Protein AF-A0AAV6AJJ4-F1 (afdb_monomer_lite)

Foldseek 3Di:
DDDDDDDDDDDPDDDDDDDDDDDDDDDDDDDDDPDPPDDDDPPPPDDPDDPDPDPPPPDDPPPPPPDDPCPPDPDDDPCPVCVVVVNDDDPVNDDDDPQDKDKDFADDQPAFWFFWPDKDLPQLCPFPFWD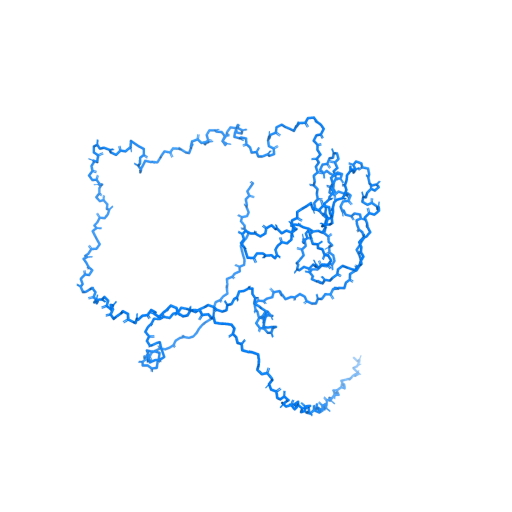DKAFLVNPPDDQFDDPPDTDQGPADDGTHQGHPGGGMMTIGSDPVSRVVSSVVMDTDTDHDDHQDDPVSCVVVVNDPDDDDDDDDDDPPVVVVPDPDDDDDDDDDDDDDPPDD

Sequence (244 aa):
MSGPGTDDGEIEGTMPEVSLDRGTEGGMAPADAATDDIAPEDDVAPAVDGIAPLEDDTAAPPEDEGAPRVVRQAAAHDSAIGHVTGAAVYIDDMREPEGTLHVAPGWCADLSSGRIRDLDLSRVRGAPGVVAVLTAADVPGVNDCSPSIGGDPVLADGEVEFWGQAIFCVVATSREAARSAARLALFEGEAVTPIVTVADARKANSHVLPEYRFGRGDVQTSLSNAQRRLEGRMTIGGQEHFYL

Secondary structure (DSSP, 8-state):
-------------PPPP---------PPPPP-------------PPP---------TTSPPP--TTS-TTTTS-PPPTTHHHHHHT-S--GGGSPPPTT--EEEEE--TT-SSEEEEEEE-HHHHTSTTEEEEEEGGG-SS-S---SSSS---SS--SEE-STT---EEEEESSHHHHHHHHTT-EEEEEE-----SHHHHHHHT--SS-------S-HHHHHHH-S-----------------

Structure (mmCIF, N/CA/C/O backbone):
data_AF-A0AAV6AJJ4-F1
#
_entry.id   AF-A0AAV6AJJ4-F1
#
loop_
_atom_site.group_PDB
_atom_site.id
_atom_site.type_symbol
_atom_site.label_atom_id
_atom_site.label_alt_id
_atom_site.label_comp_id
_ato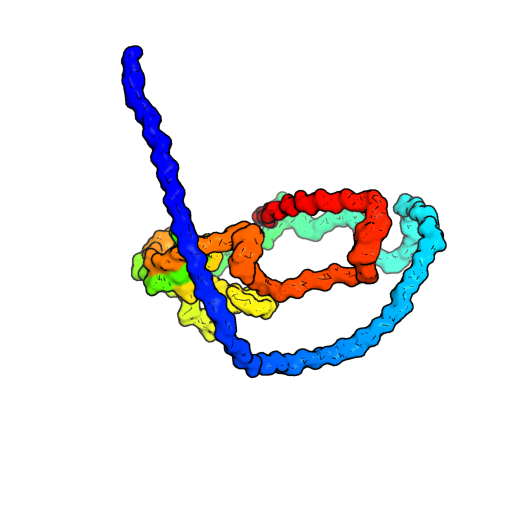m_site.label_asym_id
_atom_site.label_entity_id
_atom_site.label_seq_id
_atom_site.pdbx_PDB_ins_code
_atom_site.Cartn_x
_atom_site.Cartn_y
_atom_site.Cartn_z
_atom_site.occupancy
_atom_site.B_iso_or_equiv
_atom_site.auth_seq_id
_atom_site.auth_comp_id
_atom_site.auth_asym_id
_atom_site.auth_atom_id
_atom_site.pdbx_PDB_model_num
ATOM 1 N N . MET A 1 1 ? 26.476 -56.267 -4.728 1.00 37.38 1 MET A N 1
ATOM 2 C CA . MET A 1 1 ? 25.561 -57.150 -5.479 1.00 37.38 1 MET A CA 1
ATOM 3 C C . MET A 1 1 ? 24.206 -56.471 -5.467 1.00 37.38 1 MET A C 1
ATOM 5 O O . MET A 1 1 ? 23.740 -56.210 -4.374 1.00 37.38 1 MET A O 1
ATOM 9 N N . SER A 1 2 ? 23.530 -56.085 -6.536 1.00 38.09 2 SER A N 1
ATOM 10 C CA . SER A 1 2 ? 23.794 -55.907 -7.967 1.00 38.09 2 SER A CA 1
ATOM 11 C C . SER A 1 2 ? 22.652 -54.983 -8.439 1.00 38.09 2 SER A C 1
ATOM 13 O O . SER A 1 2 ? 21.560 -55.074 -7.880 1.00 38.09 2 SER A O 1
ATOM 15 N N . GLY A 1 3 ? 22.891 -54.099 -9.419 1.00 35.19 3 GLY A N 1
ATOM 16 C CA . GLY A 1 3 ? 21.815 -53.397 -10.155 1.00 35.19 3 GLY A CA 1
ATOM 17 C C . GLY A 1 3 ? 20.891 -54.381 -10.898 1.00 35.19 3 GLY A C 1
ATOM 18 O O . GLY A 1 3 ? 21.115 -55.591 -10.779 1.00 35.19 3 GLY A O 1
ATOM 19 N N . PRO A 1 4 ? 19.875 -53.931 -11.668 1.00 51.69 4 PRO A N 1
ATOM 20 C CA . PRO A 1 4 ? 19.988 -52.960 -12.780 1.00 51.69 4 PRO A CA 1
ATOM 21 C C . PRO A 1 4 ? 18.773 -51.984 -12.821 1.00 51.69 4 PRO A C 1
ATOM 23 O O . PRO A 1 4 ? 17.958 -52.010 -11.911 1.00 51.69 4 PRO A O 1
ATOM 26 N N . GLY A 1 5 ? 18.534 -51.076 -13.769 1.00 32.84 5 GLY A N 1
ATOM 27 C CA . GLY A 1 5 ? 19.124 -50.718 -15.057 1.00 32.84 5 GLY A CA 1
ATOM 28 C C . GLY A 1 5 ? 18.331 -49.524 -15.623 1.00 32.84 5 GLY A C 1
ATOM 29 O O . GLY A 1 5 ? 17.150 -49.364 -15.323 1.00 32.84 5 GLY A O 1
ATOM 30 N N . THR A 1 6 ? 19.024 -48.673 -16.367 1.00 39.25 6 THR A N 1
ATOM 31 C CA . THR A 1 6 ? 18.541 -47.515 -17.131 1.00 39.25 6 THR A CA 1
ATOM 32 C C . THR A 1 6 ? 17.662 -47.934 -18.311 1.00 39.25 6 THR A C 1
ATOM 34 O O . THR A 1 6 ? 18.003 -48.894 -18.999 1.00 39.25 6 THR A O 1
ATOM 37 N N . ASP A 1 7 ? 16.588 -47.183 -18.564 1.00 34.22 7 ASP A N 1
ATOM 38 C CA . ASP A 1 7 ? 15.862 -47.180 -19.839 1.00 34.22 7 ASP A CA 1
ATOM 39 C C . ASP A 1 7 ? 15.677 -45.721 -20.278 1.00 34.22 7 ASP A C 1
ATOM 41 O O . ASP A 1 7 ? 14.919 -44.959 -19.671 1.00 34.22 7 ASP A O 1
ATOM 45 N N . ASP A 1 8 ? 16.472 -45.334 -21.274 1.00 35.22 8 ASP A N 1
ATOM 46 C CA . ASP A 1 8 ? 16.441 -44.043 -21.949 1.00 35.22 8 ASP A CA 1
ATOM 47 C C . ASP A 1 8 ? 15.429 -44.142 -23.099 1.00 35.22 8 ASP A C 1
ATOM 49 O O . ASP A 1 8 ? 15.728 -44.659 -24.175 1.00 35.22 8 ASP A O 1
ATOM 53 N N . GLY A 1 9 ? 14.208 -43.666 -22.855 1.00 31.66 9 GLY A N 1
ATOM 54 C CA . GLY A 1 9 ? 13.170 -43.535 -23.874 1.00 31.66 9 GLY A CA 1
ATOM 55 C C . GLY A 1 9 ? 13.211 -42.158 -24.531 1.00 31.66 9 GLY A C 1
ATOM 56 O O . GLY A 1 9 ? 12.667 -41.195 -23.989 1.00 31.66 9 GLY A O 1
ATOM 57 N N . GLU A 1 10 ? 13.837 -42.073 -25.703 1.00 33.97 10 GLU A N 1
ATOM 58 C CA . GLU A 1 10 ? 13.709 -40.956 -26.642 1.00 33.97 10 GLU A CA 1
ATOM 59 C C . GLU A 1 10 ? 12.233 -40.759 -27.031 1.00 33.97 10 GLU A C 1
ATOM 61 O O . GLU A 1 10 ? 11.569 -41.683 -27.500 1.00 33.97 10 GLU A O 1
ATOM 66 N N . ILE A 1 11 ? 11.713 -39.542 -26.849 1.00 36.50 11 ILE A N 1
ATOM 67 C CA . ILE A 1 11 ? 10.389 -39.139 -27.337 1.00 36.50 11 ILE A CA 1
ATOM 68 C C . ILE A 1 11 ? 10.597 -38.090 -28.432 1.00 36.50 11 ILE A C 1
ATOM 70 O O . ILE A 1 11 ? 10.606 -36.885 -28.181 1.00 36.50 11 ILE A O 1
ATOM 74 N N . GLU A 1 12 ? 10.797 -38.556 -29.664 1.00 34.72 12 GLU A N 1
ATOM 75 C CA . GLU A 1 12 ? 10.667 -37.725 -30.860 1.00 34.72 12 GLU A CA 1
ATOM 76 C C . GLU A 1 12 ? 9.180 -37.414 -31.087 1.00 34.72 12 GLU A C 1
ATOM 78 O O . GLU A 1 12 ? 8.417 -38.217 -31.621 1.00 34.72 12 GLU A O 1
ATOM 83 N N . GLY A 1 13 ? 8.751 -36.235 -30.634 1.00 32.72 13 GLY A N 1
ATOM 84 C CA . GLY A 1 13 ? 7.429 -35.677 -30.902 1.00 32.72 13 GLY A CA 1
ATOM 85 C C . GLY A 1 13 ? 7.516 -34.535 -31.908 1.00 32.72 13 GLY A C 1
ATOM 86 O O . GLY A 1 13 ? 7.810 -33.399 -31.543 1.00 32.72 13 GLY A O 1
ATOM 87 N N . THR A 1 14 ? 7.251 -34.834 -33.177 1.00 32.69 14 THR A N 1
ATOM 88 C CA . THR A 1 14 ? 7.045 -33.858 -34.255 1.00 32.69 14 THR A CA 1
ATOM 89 C C . THR A 1 14 ? 5.860 -32.943 -33.918 1.00 32.69 14 THR A C 1
ATOM 91 O O . THR A 1 14 ? 4.729 -33.413 -33.807 1.00 32.69 14 THR A O 1
ATOM 94 N N . MET A 1 15 ? 6.096 -31.636 -33.760 1.00 33.34 15 MET A N 1
ATOM 95 C CA . MET A 1 15 ? 5.015 -30.646 -33.665 1.00 33.34 15 MET A CA 1
ATOM 96 C C . MET A 1 15 ? 4.438 -30.355 -35.061 1.00 33.34 15 MET A C 1
ATOM 98 O O . MET A 1 15 ? 5.220 -30.186 -36.000 1.00 33.34 15 MET A O 1
ATOM 102 N N . PRO A 1 16 ? 3.107 -30.260 -35.234 1.00 33.12 16 PRO A N 1
ATOM 103 C CA . PRO A 1 16 ? 2.526 -29.825 -36.495 1.00 33.12 16 PRO A CA 1
ATOM 104 C C . PRO A 1 16 ? 2.618 -28.298 -36.626 1.00 33.12 16 PRO A C 1
ATOM 106 O O . PRO A 1 16 ? 2.282 -27.561 -35.698 1.00 33.12 16 PRO A O 1
ATOM 109 N N . GLU A 1 17 ? 3.044 -27.824 -37.797 1.00 32.50 17 GLU A N 1
ATOM 110 C CA . GLU A 1 17 ? 2.919 -26.421 -38.190 1.00 32.50 17 GLU A CA 1
ATOM 111 C C . GLU A 1 17 ? 1.438 -26.030 -38.271 1.00 32.50 17 GLU A C 1
ATOM 113 O O . GLU A 1 17 ? 0.672 -26.593 -39.056 1.00 32.50 17 GLU A O 1
ATOM 118 N N . VAL A 1 18 ? 1.033 -25.037 -37.478 1.00 31.48 18 VAL A N 1
ATOM 119 C CA . VAL A 1 18 ? -0.267 -24.375 -37.622 1.00 31.48 18 VAL A CA 1
ATOM 120 C C . VAL A 1 18 ? -0.051 -23.083 -38.403 1.00 31.48 18 VAL A C 1
ATOM 122 O O . VAL A 1 18 ? 0.478 -22.097 -37.895 1.00 31.48 18 VAL A O 1
ATOM 125 N N . SER A 1 19 ? -0.459 -23.128 -39.669 1.00 30.06 19 SER A N 1
ATOM 126 C CA . SER A 1 19 ? -0.604 -21.978 -40.556 1.00 30.06 19 SER A CA 1
ATOM 127 C C . SER A 1 19 ? -1.711 -21.059 -40.026 1.00 30.06 19 SER A C 1
ATOM 129 O O . SER A 1 19 ? -2.852 -21.495 -39.873 1.00 30.06 19 SER A O 1
ATOM 131 N N . LEU A 1 20 ? -1.380 -19.798 -39.737 1.00 32.12 20 LEU A N 1
ATOM 132 C CA . LEU A 1 20 ? -2.365 -18.750 -39.472 1.00 32.12 20 LEU A CA 1
ATOM 133 C C . LEU A 1 20 ? -2.418 -17.796 -40.665 1.00 32.12 20 LEU A C 1
ATOM 135 O O . LEU A 1 20 ? -1.486 -17.041 -40.947 1.00 32.12 20 LEU A O 1
ATOM 139 N N . ASP A 1 21 ? -3.542 -17.910 -41.361 1.00 28.89 21 ASP A N 1
ATOM 140 C CA . ASP A 1 21 ? -4.024 -17.084 -42.455 1.00 28.89 21 ASP A CA 1
ATOM 141 C C . ASP A 1 21 ? -4.127 -15.606 -42.031 1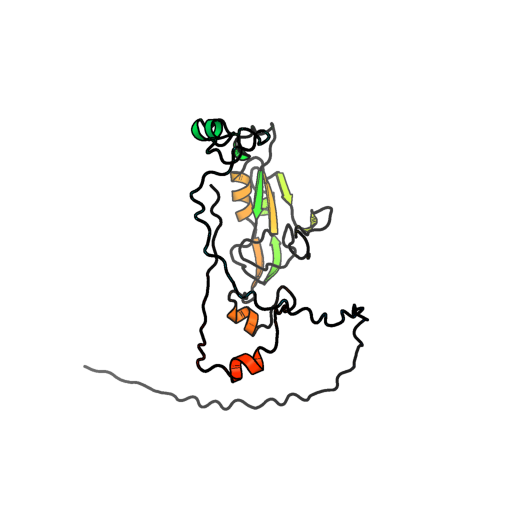.00 28.89 21 ASP A C 1
ATOM 143 O O . ASP A 1 21 ? -4.695 -15.275 -40.986 1.00 28.89 21 ASP A O 1
ATOM 147 N N . ARG A 1 22 ? -3.549 -14.703 -42.831 1.00 36.06 22 ARG A N 1
ATOM 148 C CA . ARG A 1 22 ? -3.587 -13.252 -42.598 1.00 36.06 22 ARG A CA 1
ATOM 149 C C . ARG A 1 22 ? -4.845 -12.673 -43.244 1.00 36.06 22 ARG A C 1
ATOM 151 O O . ARG A 1 22 ? -4.814 -12.212 -44.384 1.00 36.06 22 ARG A O 1
ATOM 158 N N . GLY A 1 23 ? -5.938 -12.674 -42.487 1.00 29.20 23 GLY A N 1
ATOM 159 C CA . GLY A 1 23 ? -7.183 -11.988 -42.829 1.00 29.20 23 GLY A CA 1
ATOM 160 C C . GLY A 1 23 ? -7.112 -10.476 -42.580 1.00 29.20 23 GLY A C 1
ATOM 161 O O . GLY A 1 23 ? -7.187 -10.026 -41.445 1.00 29.20 23 GLY A O 1
ATOM 162 N N . THR A 1 24 ? -6.942 -9.737 -43.675 1.00 30.98 24 THR A N 1
ATOM 163 C CA . THR A 1 24 ? -7.423 -8.379 -44.014 1.00 30.98 24 THR A CA 1
ATOM 164 C C . THR A 1 24 ? -7.706 -7.372 -42.880 1.00 30.98 24 THR A C 1
ATOM 166 O O . THR A 1 24 ? -8.730 -7.426 -42.204 1.00 30.98 24 THR A O 1
ATOM 169 N N . GLU A 1 25 ? -6.842 -6.357 -42.780 1.00 31.36 25 GLU A N 1
ATOM 170 C CA . GLU A 1 25 ? -7.029 -5.148 -41.971 1.00 31.36 25 GLU A CA 1
ATOM 171 C C . GLU A 1 25 ? -8.180 -4.277 -42.511 1.00 31.36 25 GLU A C 1
ATOM 173 O O . GLU A 1 25 ? -8.146 -3.793 -43.644 1.00 31.36 25 GLU A O 1
ATOM 178 N N . GLY A 1 26 ? -9.198 -4.049 -41.678 1.00 29.77 26 GLY A N 1
ATOM 179 C CA . GLY A 1 26 ? -10.141 -2.943 -41.825 1.00 29.77 26 GLY A CA 1
ATOM 180 C C . GLY A 1 26 ? -9.600 -1.731 -41.072 1.00 29.77 26 GLY A C 1
ATOM 181 O O . GLY A 1 26 ? -9.623 -1.709 -39.845 1.00 29.77 26 GLY A O 1
ATOM 182 N N . GLY A 1 27 ? -9.083 -0.747 -41.807 1.00 28.78 27 GLY A N 1
ATOM 183 C CA . GLY A 1 27 ? -8.531 0.482 -41.244 1.00 28.78 27 GLY A CA 1
ATOM 184 C C . GLY A 1 27 ? -9.593 1.333 -40.545 1.00 28.78 27 GLY A C 1
ATOM 185 O O . GLY A 1 27 ? -10.549 1.784 -41.174 1.00 28.78 27 GLY A O 1
ATOM 186 N N . MET A 1 28 ? -9.384 1.590 -39.254 1.00 26.98 28 MET A N 1
ATOM 187 C CA . MET A 1 28 ? -9.986 2.710 -38.533 1.00 26.98 28 MET A CA 1
ATOM 188 C C . MET A 1 28 ? -8.901 3.781 -38.395 1.00 26.98 28 MET A C 1
ATOM 190 O O . MET A 1 28 ? -7.837 3.519 -37.836 1.00 26.98 28 MET A O 1
ATOM 194 N N . ALA A 1 29 ? -9.146 4.955 -38.972 1.00 28.92 29 ALA A N 1
ATOM 195 C CA . ALA A 1 29 ? -8.199 6.064 -39.000 1.00 28.92 29 ALA A CA 1
ATOM 196 C C . ALA A 1 29 ? -7.847 6.547 -37.575 1.00 28.92 29 ALA A C 1
ATOM 198 O O . ALA A 1 29 ? -8.757 6.685 -36.752 1.00 28.92 29 ALA A O 1
ATOM 199 N N . PRO A 1 30 ? -6.567 6.834 -37.267 1.00 31.80 30 PRO A N 1
ATOM 200 C CA . PRO A 1 30 ? -6.209 7.491 -36.019 1.00 31.80 30 PRO A CA 1
ATOM 201 C C . PRO A 1 30 ? -6.648 8.959 -36.055 1.00 31.80 30 PRO A C 1
ATOM 203 O O . PRO A 1 30 ? -6.515 9.639 -37.072 1.00 31.80 30 PRO A O 1
ATOM 206 N N . ALA A 1 31 ? -7.197 9.418 -34.932 1.00 33.62 31 ALA A N 1
ATOM 207 C CA . ALA A 1 31 ? -7.568 10.805 -34.704 1.00 33.62 31 ALA A CA 1
ATOM 208 C C . ALA A 1 31 ? -6.339 11.725 -34.804 1.00 33.62 31 ALA A C 1
ATOM 210 O O . ALA A 1 31 ? -5.266 11.377 -34.309 1.00 33.62 31 ALA A O 1
ATOM 211 N N . ASP A 1 32 ? -6.533 12.886 -35.436 1.00 27.66 32 ASP A N 1
ATOM 212 C CA . ASP A 1 32 ? -5.550 13.956 -35.619 1.00 27.66 32 ASP A CA 1
ATOM 213 C C . ASP A 1 32 ? -4.843 14.311 -34.302 1.00 27.66 32 ASP A C 1
ATOM 215 O O . ASP A 1 32 ? -5.384 15.013 -33.443 1.00 27.66 32 ASP A O 1
ATOM 219 N N . ALA A 1 33 ? -3.600 13.856 -34.163 1.00 33.22 33 ALA A N 1
ATOM 220 C CA . ALA A 1 33 ? -2.635 14.495 -33.289 1.00 33.22 33 ALA A CA 1
ATOM 221 C C . ALA A 1 33 ? -2.110 15.718 -34.043 1.00 33.22 33 ALA A C 1
ATOM 223 O O . ALA A 1 33 ? -1.428 15.578 -35.058 1.00 33.22 33 ALA A O 1
ATOM 224 N N . ALA A 1 34 ? -2.461 16.911 -33.567 1.00 31.77 34 ALA A N 1
ATOM 225 C CA . ALA A 1 34 ? -1.870 18.150 -34.041 1.00 31.77 34 ALA A CA 1
ATOM 226 C C . ALA A 1 34 ? -0.342 18.057 -33.898 1.00 31.77 34 ALA A C 1
ATOM 228 O O . ALA A 1 34 ? 0.198 18.066 -32.792 1.00 31.77 34 ALA A O 1
ATOM 229 N N . THR A 1 35 ? 0.346 17.911 -35.026 1.00 29.59 35 THR A N 1
ATOM 230 C CA . THR A 1 35 ? 1.792 18.069 -35.130 1.00 29.59 35 THR A CA 1
ATOM 231 C C . THR A 1 35 ? 2.100 19.551 -34.995 1.00 29.59 35 THR A C 1
ATOM 233 O O . THR A 1 35 ? 1.853 20.315 -35.928 1.00 29.59 35 THR A O 1
ATOM 236 N N . ASP A 1 36 ? 2.616 19.956 -33.837 1.00 30.25 36 ASP A N 1
ATOM 237 C CA . ASP A 1 36 ? 3.372 21.200 -33.749 1.00 30.25 36 ASP A CA 1
ATOM 238 C C . ASP A 1 36 ? 4.653 20.997 -34.565 1.00 30.25 36 ASP A C 1
ATOM 240 O O . ASP A 1 36 ? 5.523 20.188 -34.230 1.00 30.25 36 ASP A O 1
ATOM 244 N N . ASP A 1 37 ? 4.695 21.674 -35.706 1.00 31.88 37 AS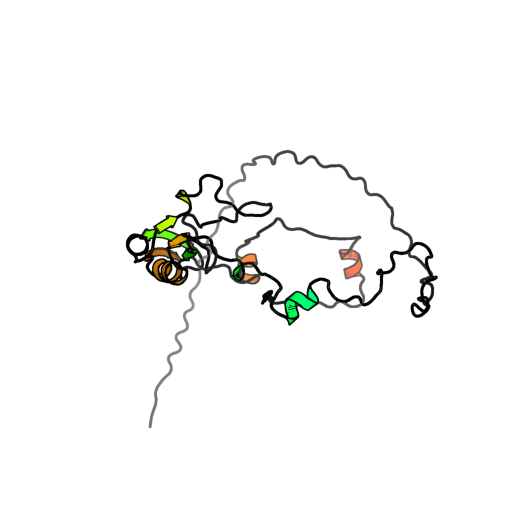P A N 1
ATOM 245 C CA . ASP A 1 37 ? 5.766 21.639 -36.692 1.00 31.88 37 ASP A CA 1
ATOM 246 C C . ASP A 1 37 ? 6.961 22.431 -36.131 1.00 31.88 37 ASP A C 1
ATOM 248 O O . ASP A 1 37 ? 7.137 23.623 -36.392 1.00 31.88 37 ASP A O 1
ATOM 252 N N . ILE A 1 38 ? 7.750 21.793 -35.263 1.00 37.31 38 ILE A N 1
ATOM 253 C CA . ILE A 1 38 ? 9.001 22.368 -34.761 1.00 37.31 38 ILE A CA 1
ATOM 254 C C . ILE A 1 38 ? 10.059 22.173 -35.848 1.00 37.31 38 ILE A C 1
ATOM 256 O O . ILE A 1 38 ? 10.595 21.079 -36.038 1.00 37.31 38 ILE A O 1
ATOM 260 N N . ALA A 1 39 ? 10.339 23.252 -36.579 1.00 34.38 39 ALA A N 1
ATOM 261 C CA . ALA A 1 39 ? 11.437 23.321 -37.534 1.00 34.38 39 ALA A CA 1
ATOM 262 C C . ALA A 1 39 ? 12.779 22.944 -36.865 1.00 34.38 39 ALA A C 1
ATOM 264 O O . ALA A 1 39 ? 12.978 23.235 -35.683 1.00 34.38 39 ALA A O 1
ATOM 265 N N . PRO A 1 40 ? 13.724 22.323 -37.595 1.00 35.50 40 PRO A N 1
ATOM 266 C CA . PRO A 1 40 ? 15.034 22.007 -37.048 1.00 35.50 40 PRO A CA 1
ATOM 267 C C . PRO A 1 40 ? 15.819 23.308 -36.857 1.00 35.50 40 PRO A C 1
ATOM 269 O O . PRO A 1 40 ? 16.283 23.913 -37.823 1.00 35.50 40 PRO A O 1
ATOM 272 N N . GLU A 1 41 ? 15.952 23.762 -35.614 1.00 39.91 41 GLU A N 1
ATOM 273 C CA . GLU A 1 41 ? 16.894 24.825 -35.282 1.00 39.91 41 GLU A CA 1
ATOM 274 C C . GLU A 1 41 ? 18.319 24.254 -35.345 1.00 39.91 41 GLU A C 1
ATOM 276 O O . GLU A 1 41 ? 18.721 23.418 -34.534 1.00 39.91 41 GLU A O 1
ATOM 281 N N . ASP A 1 42 ? 19.072 24.700 -36.351 1.00 40.19 42 ASP A N 1
ATOM 282 C CA . ASP A 1 42 ? 20.481 24.381 -36.628 1.00 40.19 42 ASP A CA 1
ATOM 283 C C . ASP A 1 42 ? 21.454 25.040 -35.620 1.00 40.19 42 ASP A C 1
ATOM 285 O O . ASP A 1 42 ? 22.558 25.457 -35.971 1.00 40.19 42 ASP A O 1
ATOM 289 N N . ASP A 1 43 ? 21.089 25.121 -34.339 1.00 38.31 43 ASP A N 1
ATOM 290 C CA . ASP A 1 43 ? 21.963 25.654 -33.287 1.00 38.31 43 ASP A CA 1
ATOM 291 C C . ASP A 1 43 ? 22.797 24.531 -32.652 1.00 38.31 43 ASP A C 1
ATOM 293 O O . ASP A 1 43 ? 22.665 24.136 -31.488 1.00 38.31 43 ASP A O 1
ATOM 297 N N . VAL A 1 44 ? 23.736 24.004 -33.443 1.00 46.78 44 VAL A N 1
ATOM 298 C CA . VAL A 1 44 ? 24.901 23.321 -32.877 1.00 46.78 44 VAL A CA 1
ATOM 299 C C . VAL A 1 44 ? 25.799 24.397 -32.276 1.00 46.78 44 VAL A C 1
ATOM 301 O O . VAL A 1 44 ? 26.624 24.993 -32.966 1.00 46.78 44 VAL A O 1
ATOM 304 N N . ALA A 1 45 ? 25.643 24.640 -30.972 1.00 39.91 45 ALA A N 1
ATOM 305 C CA . ALA A 1 45 ? 26.589 25.453 -30.216 1.00 39.91 45 ALA A CA 1
ATOM 306 C C . ALA A 1 45 ? 28.027 24.967 -30.510 1.00 39.91 45 ALA A C 1
ATOM 308 O O . ALA A 1 45 ? 28.282 23.756 -30.433 1.00 39.91 45 ALA A O 1
ATOM 309 N N . PRO A 1 46 ? 28.961 25.863 -30.879 1.00 37.56 46 PRO A N 1
ATOM 310 C CA . PRO A 1 46 ? 30.316 25.465 -31.226 1.00 37.56 46 PRO A CA 1
ATOM 311 C C . PRO A 1 46 ? 30.998 24.781 -30.038 1.00 37.56 46 PRO A C 1
ATOM 313 O O . PRO A 1 46 ? 30.735 25.100 -28.877 1.00 37.56 46 PRO A O 1
ATOM 316 N N . ALA A 1 47 ? 31.894 23.840 -30.341 1.00 47.28 47 ALA A N 1
ATOM 317 C CA . ALA A 1 47 ? 32.773 23.251 -29.344 1.00 47.28 47 ALA A CA 1
ATOM 318 C C . ALA A 1 47 ? 33.542 24.374 -28.632 1.00 47.28 47 ALA A C 1
ATOM 320 O O . ALA A 1 47 ? 34.248 25.158 -29.266 1.00 47.28 47 ALA A O 1
ATOM 321 N N . VAL A 1 48 ? 33.362 24.470 -27.316 1.00 45.09 48 VAL A N 1
ATOM 322 C CA . VAL A 1 48 ? 34.086 25.414 -26.467 1.00 45.09 48 VAL A CA 1
ATOM 323 C C . VAL A 1 48 ? 35.535 24.949 -26.324 1.00 45.09 48 VAL A C 1
ATOM 325 O O . VAL A 1 48 ? 35.881 24.189 -25.422 1.00 45.09 48 VAL A O 1
ATOM 328 N N . ASP A 1 49 ? 36.391 25.392 -27.243 1.00 38.88 49 ASP A N 1
ATOM 329 C CA . ASP A 1 49 ? 37.839 25.335 -27.060 1.00 38.88 49 ASP A CA 1
ATOM 330 C C . ASP A 1 49 ? 38.230 26.320 -25.951 1.00 38.88 49 ASP A C 1
ATOM 332 O O . ASP A 1 49 ? 38.086 27.534 -26.091 1.00 38.88 49 ASP A O 1
ATOM 336 N N . GLY A 1 50 ? 38.722 25.778 -24.835 1.00 44.88 50 GLY A N 1
ATOM 337 C CA . GLY A 1 50 ? 39.194 26.553 -23.688 1.00 44.88 50 GLY A CA 1
ATOM 338 C C . GLY A 1 50 ? 38.376 26.324 -22.423 1.00 44.88 50 GLY A C 1
ATOM 339 O O . GLY A 1 50 ? 37.717 27.235 -21.930 1.00 44.88 50 GLY A O 1
ATOM 340 N N . ILE A 1 51 ? 38.465 25.124 -21.843 1.00 48.44 51 ILE A N 1
ATOM 341 C CA . ILE A 1 51 ? 38.160 24.966 -20.418 1.00 48.44 51 ILE A CA 1
ATOM 342 C C . ILE A 1 51 ? 39.295 25.672 -19.674 1.00 48.44 51 ILE A C 1
ATOM 344 O O . ILE A 1 51 ? 40.425 25.179 -19.640 1.00 48.44 51 ILE A O 1
ATOM 348 N N . ALA A 1 52 ? 39.012 26.863 -19.146 1.00 50.44 52 ALA A N 1
ATOM 349 C CA . ALA A 1 52 ? 39.908 27.532 -18.214 1.00 50.44 52 ALA A CA 1
ATOM 350 C C . ALA A 1 52 ? 40.244 26.563 -17.062 1.00 50.44 52 ALA A C 1
ATOM 352 O O . ALA A 1 52 ? 39.378 25.768 -16.680 1.00 50.44 52 ALA A O 1
ATOM 353 N N . PRO A 1 53 ? 41.476 26.580 -16.519 1.00 49.88 53 PRO A N 1
ATOM 354 C CA . PRO A 1 53 ? 41.801 25.785 -15.340 1.00 49.88 53 PRO A CA 1
ATOM 355 C C . PRO A 1 53 ? 40.737 26.032 -14.272 1.00 49.88 53 PRO A C 1
ATOM 357 O O . PRO A 1 53 ? 40.387 27.188 -14.040 1.00 49.88 53 PRO A O 1
ATOM 360 N N . LEU A 1 54 ? 40.210 24.960 -13.671 1.00 53.59 54 LEU A N 1
ATOM 361 C CA . LEU A 1 54 ? 39.285 25.071 -12.545 1.00 53.59 54 LEU A CA 1
ATOM 362 C C . LEU A 1 54 ? 39.945 25.975 -11.504 1.00 53.59 54 LEU A C 1
ATOM 364 O O . LEU A 1 54 ? 41.024 25.647 -11.003 1.00 53.59 54 LEU A O 1
ATOM 368 N N . GLU A 1 55 ? 39.346 27.140 -11.269 1.00 57.59 55 GLU A N 1
ATOM 369 C CA . GLU A 1 55 ? 39.821 28.070 -10.256 1.00 57.59 55 GLU A CA 1
ATOM 370 C C . GLU A 1 55 ? 39.847 27.345 -8.906 1.00 57.59 55 GLU A C 1
ATOM 372 O O . GLU A 1 55 ? 39.013 26.481 -8.624 1.00 57.59 55 GLU A O 1
ATOM 377 N N . ASP A 1 56 ? 40.859 27.652 -8.100 1.00 51.84 56 ASP A N 1
ATOM 378 C CA . ASP A 1 56 ? 41.016 27.105 -6.759 1.00 51.84 56 ASP A CA 1
ATOM 379 C C . ASP A 1 56 ? 39.847 27.580 -5.873 1.00 51.84 56 ASP A C 1
ATOM 381 O O . ASP A 1 56 ? 39.878 28.671 -5.306 1.00 51.84 56 ASP A O 1
ATOM 385 N N . ASP A 1 57 ? 38.803 26.751 -5.772 1.00 54.62 57 ASP A N 1
ATOM 386 C CA . ASP A 1 57 ? 37.578 26.972 -4.980 1.00 54.62 57 ASP A CA 1
ATOM 387 C C . ASP A 1 57 ? 37.834 26.937 -3.454 1.00 54.62 57 ASP A C 1
ATOM 389 O O . ASP A 1 57 ? 36.915 26.866 -2.640 1.00 54.62 57 ASP A O 1
ATOM 393 N N . THR A 1 58 ? 39.103 26.966 -3.026 1.00 54.78 58 THR A N 1
ATOM 394 C CA . THR A 1 58 ? 39.481 27.137 -1.616 1.00 54.78 58 THR A CA 1
ATOM 395 C C . THR A 1 58 ? 39.547 28.603 -1.183 1.00 54.78 58 THR A C 1
ATOM 397 O O . THR A 1 58 ? 39.663 28.884 0.015 1.00 54.78 58 THR A O 1
ATOM 400 N N . ALA A 1 59 ? 39.437 29.553 -2.118 1.00 57.62 59 ALA A N 1
ATOM 401 C CA . ALA A 1 59 ? 39.335 30.969 -1.791 1.00 57.62 59 ALA A CA 1
ATOM 402 C C . ALA A 1 59 ? 37.976 31.272 -1.137 1.00 57.62 59 ALA A C 1
ATOM 404 O O . ALA A 1 59 ? 36.918 31.062 -1.728 1.00 57.62 59 ALA A O 1
ATOM 405 N N . ALA A 1 60 ? 38.003 31.793 0.094 1.00 59.66 60 ALA A N 1
ATOM 406 C CA . ALA A 1 60 ? 36.792 32.231 0.777 1.00 59.66 60 ALA A CA 1
ATOM 407 C C . ALA A 1 60 ? 36.051 33.277 -0.087 1.00 59.66 60 ALA A C 1
ATOM 409 O O . ALA A 1 60 ? 36.687 34.226 -0.557 1.00 59.66 60 ALA A O 1
ATOM 410 N N . PRO A 1 61 ? 34.730 33.124 -0.313 1.00 60.06 61 PRO A N 1
ATOM 411 C CA . PRO A 1 61 ? 33.958 34.083 -1.093 1.00 60.06 61 PRO A CA 1
ATOM 412 C C . PRO A 1 61 ? 34.044 35.476 -0.449 1.00 60.06 61 PRO A C 1
ATOM 414 O O . PRO A 1 61 ? 34.139 35.562 0.779 1.00 60.06 61 PRO A O 1
ATOM 417 N N . PRO A 1 62 ? 34.003 36.563 -1.242 1.00 61.03 62 PRO A N 1
ATOM 418 C CA . PRO A 1 62 ? 33.993 37.917 -0.700 1.00 61.03 62 PRO A CA 1
ATOM 419 C C . PRO A 1 62 ? 32.838 38.070 0.296 1.00 61.03 62 PRO A C 1
ATOM 421 O O . PRO A 1 62 ? 31.736 37.575 0.050 1.00 61.03 62 PRO A O 1
ATOM 424 N N . GLU A 1 63 ? 33.105 38.721 1.430 1.00 62.31 63 GLU A N 1
ATOM 425 C CA . GLU A 1 63 ? 32.098 38.987 2.457 1.00 62.31 63 GLU A CA 1
ATOM 426 C C . GLU A 1 63 ? 31.003 39.881 1.856 1.00 62.31 63 GLU A C 1
ATOM 428 O O . GLU A 1 63 ? 31.187 41.078 1.646 1.00 62.31 63 GLU A O 1
ATOM 433 N N . ASP A 1 64 ? 29.874 39.269 1.505 1.00 62.72 64 ASP A N 1
ATOM 434 C CA . ASP A 1 64 ? 28.696 39.961 1.000 1.00 62.72 64 ASP A CA 1
ATOM 435 C C . ASP A 1 64 ? 28.025 40.680 2.179 1.00 62.72 64 ASP A C 1
ATOM 437 O O . ASP A 1 64 ? 27.332 40.061 2.990 1.00 62.72 64 ASP A O 1
ATOM 441 N N . GLU A 1 65 ? 28.264 41.991 2.300 1.00 60.22 65 GLU A N 1
ATOM 442 C CA . GLU A 1 65 ? 27.754 42.859 3.377 1.00 60.22 65 GLU A CA 1
ATOM 443 C C . GLU A 1 65 ? 26.206 42.934 3.444 1.00 60.22 65 GLU A C 1
ATOM 445 O O . GLU A 1 65 ? 25.655 43.607 4.318 1.00 60.22 65 GLU A O 1
ATOM 450 N N . GLY A 1 66 ? 25.484 42.218 2.568 1.00 67.00 66 GLY A N 1
ATOM 451 C CA . GLY A 1 66 ? 24.030 42.030 2.604 1.00 67.00 66 GLY A CA 1
ATOM 452 C C . GLY A 1 66 ? 23.548 40.581 2.771 1.00 67.00 66 GLY A C 1
ATOM 453 O O . GLY A 1 66 ? 22.335 40.355 2.806 1.00 67.00 66 GLY A O 1
ATOM 454 N N . ALA A 1 67 ? 24.442 39.591 2.876 1.00 63.44 67 ALA A N 1
ATOM 455 C CA . ALA A 1 67 ? 24.039 38.189 2.952 1.00 63.44 67 ALA A CA 1
ATOM 456 C C . ALA A 1 67 ? 23.370 37.852 4.301 1.00 63.44 67 ALA A C 1
ATOM 458 O O . ALA A 1 67 ? 23.820 38.302 5.362 1.00 63.44 67 ALA A O 1
ATOM 459 N N . PRO A 1 68 ? 22.309 37.018 4.316 1.00 70.56 68 PRO A N 1
ATOM 460 C CA . PRO A 1 68 ? 21.699 36.585 5.564 1.00 70.56 68 PRO A CA 1
ATOM 461 C C . PRO A 1 68 ? 22.741 35.853 6.412 1.00 70.56 68 PRO A C 1
ATOM 463 O O . PRO A 1 68 ? 23.363 34.899 5.946 1.00 70.56 68 PRO A O 1
ATOM 466 N N . ARG A 1 69 ? 22.871 36.257 7.682 1.00 75.12 69 ARG A N 1
ATOM 467 C CA . ARG A 1 69 ? 23.896 35.818 8.658 1.00 75.12 69 ARG A CA 1
ATOM 468 C C . ARG A 1 69 ? 24.079 34.294 8.805 1.00 75.12 69 ARG A C 1
ATOM 470 O O . ARG A 1 69 ? 25.024 33.849 9.445 1.00 75.12 69 ARG A O 1
ATOM 477 N N . VAL A 1 70 ? 23.152 33.496 8.285 1.00 82.56 70 VAL A N 1
ATOM 478 C CA . VAL A 1 70 ? 23.060 32.041 8.470 1.00 82.56 70 VAL A CA 1
ATOM 479 C C . VAL A 1 70 ? 23.373 31.232 7.206 1.00 82.56 70 VAL A C 1
ATOM 481 O O . VAL A 1 70 ? 23.519 30.015 7.286 1.00 82.56 70 VAL A O 1
ATOM 484 N N . VAL A 1 71 ? 23.495 31.868 6.036 1.00 90.44 71 VAL A N 1
ATOM 485 C CA . VAL A 1 71 ? 23.787 31.164 4.777 1.00 90.44 71 VAL A CA 1
ATOM 486 C C . VAL A 1 71 ? 25.214 30.606 4.812 1.00 90.44 71 VAL A C 1
ATOM 488 O O . VAL A 1 71 ? 26.146 31.307 5.199 1.00 90.44 71 VAL A O 1
ATOM 491 N N . ARG A 1 72 ? 25.382 29.336 4.408 1.00 88.06 72 ARG A N 1
ATOM 492 C CA . ARG A 1 72 ? 26.662 28.585 4.413 1.00 88.06 72 ARG A CA 1
ATOM 493 C C . ARG A 1 72 ? 27.292 28.384 5.798 1.00 88.06 72 ARG A C 1
ATOM 495 O O . ARG A 1 72 ? 28.451 27.991 5.893 1.00 88.06 72 ARG A O 1
ATOM 502 N N . GLN A 1 73 ? 26.535 28.609 6.867 1.00 88.88 73 GLN A N 1
ATOM 503 C CA . GLN A 1 73 ? 26.965 28.283 8.222 1.00 88.88 73 GLN A CA 1
ATOM 504 C C . GLN A 1 73 ? 26.494 26.875 8.595 1.00 88.88 73 GLN A C 1
ATOM 506 O O . GLN A 1 73 ? 25.385 26.475 8.245 1.00 88.88 73 GLN A O 1
ATOM 511 N N . ALA A 1 74 ? 27.312 26.135 9.347 1.00 91.94 74 ALA A N 1
ATOM 512 C CA . ALA A 1 74 ? 26.946 24.832 9.910 1.00 91.94 74 ALA A CA 1
ATOM 513 C C . ALA A 1 74 ? 26.010 25.000 11.124 1.00 91.94 74 ALA A C 1
ATOM 515 O O . ALA A 1 74 ? 26.347 24.642 12.253 1.00 91.94 74 ALA A O 1
ATOM 516 N N . ALA A 1 75 ? 24.853 25.622 10.902 1.00 90.62 75 ALA A N 1
ATOM 517 C CA . ALA A 1 75 ? 23.837 25.798 11.927 1.00 90.62 75 ALA A CA 1
ATOM 518 C C . ALA A 1 75 ? 23.230 24.442 12.320 1.00 90.62 75 ALA A C 1
ATOM 520 O O . ALA A 1 75 ? 23.066 23.548 11.488 1.00 90.62 75 ALA A O 1
ATOM 521 N N . ALA A 1 76 ? 22.893 24.291 13.600 1.00 92.56 76 ALA A N 1
ATOM 522 C CA . ALA A 1 76 ? 22.153 23.125 14.062 1.00 92.56 76 ALA A CA 1
ATOM 523 C C . ALA A 1 76 ? 20.745 23.110 13.446 1.00 92.56 76 ALA A C 1
ATOM 525 O O . ALA A 1 76 ? 20.152 24.164 13.234 1.00 92.56 76 ALA A O 1
ATOM 526 N N . HIS A 1 77 ? 20.204 21.914 13.207 1.00 95.44 77 HIS A N 1
ATOM 527 C CA . HIS A 1 77 ? 18.819 21.751 12.766 1.00 95.44 77 HIS A CA 1
ATOM 528 C C . HIS A 1 77 ? 17.853 22.322 13.817 1.00 95.44 77 HIS A C 1
ATOM 530 O O . HIS A 1 77 ? 17.985 22.005 15.002 1.00 95.44 77 HIS A O 1
ATOM 536 N N . ASP A 1 78 ? 16.856 23.101 13.394 1.00 94.69 78 ASP A N 1
ATOM 537 C CA . ASP A 1 78 ? 15.946 23.831 14.293 1.00 94.69 78 ASP A CA 1
ATOM 538 C C . ASP A 1 78 ? 15.258 22.917 15.322 1.00 94.69 78 ASP A C 1
ATOM 540 O O . ASP A 1 78 ? 15.138 23.252 16.501 1.00 94.69 78 ASP A O 1
ATOM 544 N N . SER A 1 79 ? 14.864 21.711 14.905 1.00 96.56 79 SER A N 1
ATOM 545 C CA . SER A 1 79 ? 14.210 20.716 15.769 1.00 96.56 79 SER A CA 1
ATOM 546 C C . SER A 1 79 ? 15.173 19.761 16.492 1.00 96.56 79 SER A C 1
ATOM 548 O O . SER A 1 79 ? 14.711 18.856 17.185 1.00 96.56 79 SER A O 1
ATOM 550 N N . ALA A 1 80 ? 16.499 19.936 16.377 1.00 96.81 80 ALA A N 1
ATOM 551 C CA . ALA A 1 80 ? 17.493 18.998 16.922 1.00 96.81 80 ALA A CA 1
ATOM 552 C C . ALA A 1 80 ? 17.306 18.735 18.423 1.00 96.81 80 ALA A C 1
ATOM 554 O O . ALA A 1 80 ? 17.338 17.584 18.854 1.00 96.81 80 ALA A O 1
ATOM 555 N N . ILE A 1 81 ? 17.052 19.789 19.208 1.00 97.56 81 ILE A N 1
ATOM 556 C CA . ILE A 1 81 ? 16.792 19.668 20.649 1.00 97.56 81 ILE A CA 1
ATOM 557 C C . ILE A 1 81 ? 15.547 18.805 20.896 1.00 97.56 81 ILE A C 1
ATOM 559 O O . ILE A 1 81 ? 15.564 17.948 21.777 1.00 97.56 81 ILE A O 1
ATOM 563 N N . GLY A 1 82 ? 14.490 18.976 20.096 1.00 97.25 82 GLY A N 1
ATOM 564 C CA . GLY A 1 82 ? 13.272 18.171 20.191 1.00 97.25 82 GLY A CA 1
ATOM 565 C C . GLY A 1 82 ? 13.536 16.689 19.928 1.00 97.25 82 GLY A C 1
ATOM 566 O O . GLY A 1 82 ? 13.071 15.844 20.686 1.00 97.25 82 GLY A O 1
ATOM 567 N N . HIS A 1 83 ? 14.348 16.368 18.920 1.00 97.00 83 HIS A N 1
ATOM 568 C CA . HIS A 1 83 ? 14.692 14.981 18.605 1.00 97.00 83 HIS A CA 1
ATOM 569 C C . HIS A 1 83 ? 15.514 14.313 19.715 1.00 97.00 83 HIS A C 1
ATOM 571 O O . HIS A 1 83 ? 15.177 13.214 20.142 1.00 97.00 83 HIS A O 1
ATOM 577 N N . VAL A 1 84 ? 16.556 14.976 20.235 1.00 97.50 84 VAL A N 1
ATOM 578 C CA . VAL A 1 84 ? 17.441 14.364 21.252 1.00 97.50 84 VAL A CA 1
ATOM 579 C C . VAL A 1 84 ? 16.811 14.279 22.642 1.00 97.50 84 VAL A C 1
ATOM 581 O O . VAL A 1 84 ? 17.262 13.497 23.473 1.00 97.50 84 VAL A O 1
ATOM 584 N N . THR A 1 85 ? 15.781 15.084 22.910 1.00 97.75 85 THR A N 1
ATOM 585 C CA . THR A 1 85 ? 15.043 15.063 24.185 1.00 97.75 85 THR A CA 1
ATOM 586 C C . THR A 1 85 ? 13.769 14.221 24.133 1.00 97.75 85 THR A C 1
ATOM 588 O O . THR A 1 85 ? 13.165 13.995 25.178 1.00 97.75 85 THR A O 1
ATOM 591 N N . GLY A 1 86 ? 13.350 13.769 22.944 1.00 96.69 86 GLY A N 1
ATOM 592 C CA . GLY A 1 86 ? 12.057 13.109 22.738 1.00 96.69 86 GLY A CA 1
ATOM 593 C C . GLY A 1 86 ? 10.854 14.058 22.819 1.00 96.69 86 GLY A C 1
ATOM 594 O O . GLY A 1 86 ? 9.738 13.612 23.046 1.00 96.69 86 GLY A O 1
ATOM 595 N N . ALA A 1 87 ? 11.073 15.369 22.681 1.00 96.88 87 ALA A N 1
ATOM 596 C CA . ALA A 1 87 ? 10.020 16.385 22.712 1.00 96.88 87 ALA A CA 1
ATOM 597 C C . ALA A 1 87 ? 9.481 16.757 21.317 1.00 96.88 87 ALA A C 1
ATOM 599 O O . ALA A 1 87 ? 8.493 17.484 21.216 1.00 96.88 87 ALA A O 1
ATOM 600 N N . ALA A 1 88 ? 10.133 16.304 20.241 1.00 96.69 88 ALA A N 1
ATOM 601 C CA . ALA A 1 88 ? 9.599 16.418 18.886 1.00 96.69 88 ALA A CA 1
ATOM 602 C C . ALA A 1 88 ? 8.411 15.461 18.723 1.00 96.69 88 ALA A C 1
ATOM 604 O O . ALA A 1 88 ? 8.566 14.265 18.932 1.00 96.69 88 ALA A O 1
ATOM 605 N N . VAL A 1 89 ? 7.249 16.002 18.357 1.00 96.56 89 VAL A N 1
ATOM 606 C CA . VAL A 1 89 ? 5.998 15.247 18.214 1.00 96.56 89 VAL A CA 1
ATOM 607 C C . VAL A 1 89 ? 5.893 14.689 16.796 1.00 96.56 89 VAL A C 1
ATOM 609 O O . VAL A 1 89 ? 5.837 15.462 15.836 1.00 96.56 89 VAL A O 1
ATOM 612 N N . TYR A 1 90 ? 5.823 13.367 16.673 1.00 96.31 90 TYR A N 1
ATOM 613 C CA . TYR A 1 90 ? 5.441 12.657 15.454 1.00 96.31 90 TYR A CA 1
ATOM 614 C C . TYR A 1 90 ? 3.955 12.277 15.486 1.00 96.31 90 TYR A C 1
ATOM 616 O O . TYR A 1 90 ? 3.261 12.485 16.480 1.00 96.31 90 TYR A O 1
ATOM 624 N N . ILE A 1 91 ? 3.444 11.729 14.379 1.00 95.56 91 ILE A N 1
ATOM 625 C CA . ILE A 1 91 ? 2.010 11.436 14.223 1.00 95.56 91 ILE A CA 1
ATOM 626 C C . ILE A 1 91 ? 1.477 10.512 15.330 1.00 95.56 91 ILE A C 1
ATOM 628 O O . ILE A 1 91 ? 0.416 10.795 15.876 1.00 95.56 91 ILE A O 1
ATOM 632 N N . ASP A 1 92 ? 2.221 9.466 15.705 1.00 93.12 92 ASP A N 1
ATOM 633 C CA . ASP A 1 92 ? 1.802 8.505 16.745 1.00 93.12 92 ASP A CA 1
ATOM 634 C C . ASP A 1 92 ? 2.044 9.021 18.182 1.00 93.12 92 ASP A C 1
ATOM 636 O O . ASP A 1 92 ? 1.569 8.424 19.144 1.00 93.12 92 ASP A O 1
ATOM 640 N N . ASP A 1 93 ? 2.737 10.157 18.349 1.00 95.69 93 ASP A N 1
ATOM 641 C CA . ASP A 1 93 ? 2.908 10.819 19.654 1.00 95.69 93 ASP A CA 1
ATOM 642 C C . ASP A 1 93 ? 1.720 11.734 19.999 1.00 95.69 93 ASP A C 1
ATOM 644 O O . ASP A 1 93 ? 1.571 12.204 21.135 1.00 95.69 93 ASP A O 1
ATOM 648 N N . MET A 1 94 ? 0.879 12.046 19.008 1.00 95.31 94 MET A N 1
ATOM 649 C CA . MET A 1 94 ? -0.288 12.895 19.198 1.00 95.31 94 MET A CA 1
ATOM 650 C C . MET A 1 94 ? -1.303 12.199 20.107 1.00 95.31 94 MET A C 1
ATOM 652 O O . MET A 1 94 ? -1.630 11.029 19.934 1.00 95.31 94 MET A O 1
ATOM 656 N N . ARG A 1 95 ? -1.848 12.935 21.085 1.00 94.56 95 ARG A N 1
ATOM 657 C CA . ARG A 1 95 ? -2.874 12.383 21.980 1.00 94.56 95 ARG A CA 1
ATOM 658 C C . ARG A 1 95 ? -4.129 12.028 21.193 1.00 94.56 95 ARG A C 1
ATOM 660 O O . ARG A 1 95 ? -4.734 12.901 20.572 1.00 94.56 95 ARG A O 1
ATOM 667 N N . GLU A 1 96 ? -4.546 10.776 21.308 1.00 94.94 96 GLU A N 1
ATOM 668 C CA . GLU A 1 96 ? -5.774 10.279 20.702 1.00 94.94 96 GLU A CA 1
ATOM 669 C C . GLU A 1 96 ? -7.007 10.933 21.354 1.00 94.94 96 GLU A C 1
ATOM 671 O O . GLU A 1 96 ? -7.136 10.932 22.585 1.00 94.94 96 GLU A O 1
ATOM 676 N N . PRO A 1 97 ? -7.933 11.499 20.559 1.00 95.25 97 PRO A N 1
ATOM 677 C CA . PRO A 1 97 ? -9.237 11.920 21.055 1.00 95.25 97 PRO A CA 1
ATOM 678 C C . PRO A 1 97 ? -10.020 10.765 21.701 1.00 95.25 97 PRO A C 1
ATOM 680 O O . PRO A 1 97 ? -9.882 9.601 21.316 1.00 95.25 97 PRO A O 1
ATOM 683 N N . GLU A 1 98 ? -10.898 11.082 22.652 1.00 96.12 98 GLU A N 1
ATOM 684 C CA . GLU A 1 98 ? -11.818 10.090 23.215 1.00 96.12 98 GLU A CA 1
ATOM 685 C C . GLU A 1 98 ? -12.720 9.505 22.116 1.00 96.12 98 GLU A C 1
ATOM 687 O O . GLU A 1 98 ? -13.284 10.236 21.302 1.00 96.12 98 GLU A O 1
ATOM 692 N N . GLY A 1 99 ? -12.845 8.176 22.093 1.00 95.69 99 GLY A N 1
ATOM 693 C CA . GLY A 1 99 ? -13.608 7.466 21.065 1.00 95.69 99 GLY A CA 1
ATOM 694 C C . GLY A 1 99 ? -12.869 7.265 19.736 1.00 95.69 99 GLY A C 1
ATOM 695 O O . GLY A 1 99 ? -13.511 6.886 18.758 1.00 95.69 99 GLY A O 1
ATOM 696 N N . THR A 1 100 ? -11.550 7.495 19.682 1.00 97.12 100 THR A N 1
ATOM 697 C CA . THR A 1 100 ? -10.731 7.193 18.494 1.00 97.12 100 THR A CA 1
ATOM 698 C C . THR A 1 100 ? -10.888 5.730 18.076 1.00 97.12 100 THR A C 1
ATOM 700 O O . THR A 1 100 ? -10.848 4.817 18.900 1.00 97.12 100 THR A O 1
ATOM 703 N N . LEU A 1 101 ? -11.081 5.517 16.774 1.00 98.12 101 LEU A N 1
ATOM 704 C CA . LEU A 1 101 ? -11.125 4.199 16.151 1.00 98.12 101 LEU A CA 1
ATOM 705 C C . LEU A 1 101 ? -9.854 3.979 15.339 1.00 98.12 101 LEU A C 1
ATOM 707 O O . LEU A 1 101 ? -9.248 4.920 14.831 1.00 98.12 101 LEU A O 1
ATOM 711 N N . HIS A 1 102 ? -9.483 2.717 15.172 1.00 98.06 102 HIS A N 1
ATOM 712 C CA . HIS A 1 102 ? -8.292 2.319 14.440 1.00 98.06 102 HIS A CA 1
ATOM 713 C C . HIS A 1 102 ? -8.688 1.561 13.185 1.00 98.06 102 HIS A C 1
ATOM 715 O O . HIS A 1 102 ? -9.602 0.733 13.209 1.00 98.06 102 HIS A O 1
ATOM 721 N N . VAL A 1 103 ? -7.962 1.824 12.104 1.00 98.31 103 VAL A N 1
ATOM 722 C CA . VAL A 1 103 ? -8.194 1.192 10.810 1.00 98.31 103 VAL A CA 1
ATOM 723 C C . VAL A 1 103 ? -7.055 0.232 10.492 1.00 98.31 103 VAL A C 1
ATOM 725 O O . VAL A 1 103 ? -5.885 0.561 10.680 1.00 98.31 103 VAL A O 1
ATOM 728 N N . ALA A 1 104 ? -7.391 -0.962 10.011 1.00 98.50 104 ALA A N 1
ATOM 729 C CA . ALA A 1 104 ? -6.426 -1.898 9.445 1.00 98.50 104 ALA A CA 1
ATOM 730 C C . A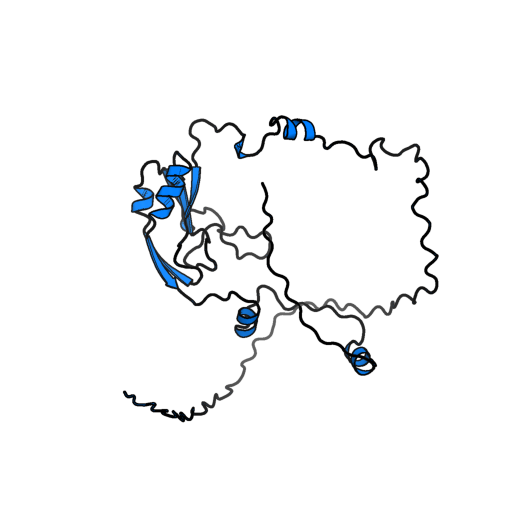LA A 1 104 ? -6.890 -2.353 8.053 1.00 98.50 104 ALA A C 1
ATOM 732 O O . ALA A 1 104 ? -8.052 -2.746 7.914 1.00 98.50 104 ALA A O 1
ATOM 733 N N . PRO A 1 105 ? -6.016 -2.328 7.033 1.00 98.25 105 PRO A N 1
ATOM 734 C CA . PRO A 1 105 ? -6.338 -2.898 5.733 1.00 98.25 105 PRO A CA 1
ATOM 735 C C . PRO A 1 105 ? -6.391 -4.428 5.819 1.00 98.25 105 PRO A C 1
ATOM 737 O O . PRO A 1 105 ? -5.666 -5.051 6.601 1.00 98.25 105 PRO A O 1
ATOM 740 N N . GLY A 1 106 ? -7.249 -5.024 5.000 1.00 98.00 106 GLY A N 1
ATOM 741 C CA . GLY A 1 106 ? -7.319 -6.455 4.752 1.00 98.00 106 GLY A CA 1
ATOM 742 C C . GLY A 1 106 ? -7.015 -6.756 3.289 1.00 98.00 106 GLY A C 1
ATOM 743 O O . GLY A 1 106 ? -7.461 -6.041 2.393 1.00 98.00 106 GLY A O 1
ATOM 744 N N . TRP A 1 107 ? -6.249 -7.817 3.060 1.00 97.50 107 TRP A N 1
ATOM 745 C CA . TRP A 1 107 ? -5.861 -8.299 1.737 1.00 97.50 107 TRP A CA 1
ATOM 746 C C . TRP A 1 107 ? -5.865 -9.831 1.713 1.00 97.50 107 TRP A C 1
ATOM 748 O O . TRP A 1 107 ? -5.882 -10.477 2.765 1.00 97.50 107 TRP A O 1
ATOM 758 N N . CYS A 1 108 ? -5.838 -10.417 0.518 1.00 95.56 108 CYS A N 1
ATOM 759 C CA . CYS A 1 108 ? -5.749 -11.861 0.345 1.00 95.56 108 CYS A CA 1
ATOM 760 C C . CYS A 1 108 ? -4.279 -12.299 0.426 1.00 95.56 108 CYS A C 1
ATOM 762 O O . CYS A 1 108 ? -3.453 -11.857 -0.367 1.00 95.56 108 CYS A O 1
ATOM 764 N N . ALA A 1 109 ? -3.932 -13.153 1.392 1.00 91.94 109 ALA A N 1
ATOM 765 C CA . ALA A 1 109 ? -2.546 -13.594 1.584 1.00 91.94 109 ALA A CA 1
ATOM 766 C C . ALA A 1 109 ? -2.068 -14.587 0.508 1.00 91.94 109 ALA A C 1
ATOM 768 O O . ALA A 1 109 ? -0.867 -14.657 0.243 1.00 91.94 109 ALA A O 1
ATOM 769 N N . ASP A 1 110 ? -3.008 -15.311 -0.108 1.00 91.19 110 ASP A N 1
ATOM 770 C CA . ASP A 1 110 ? -2.755 -16.387 -1.073 1.00 91.19 110 ASP A CA 1
ATOM 771 C C . ASP A 1 110 ? -2.884 -15.930 -2.539 1.00 91.19 110 ASP A C 1
ATOM 773 O O . ASP A 1 110 ? -2.685 -16.726 -3.457 1.00 91.19 110 ASP A O 1
ATOM 777 N N . LEU A 1 111 ? -3.204 -14.652 -2.776 1.00 94.12 111 LEU A N 1
ATOM 778 C CA . LEU A 1 111 ? -3.400 -14.084 -4.109 1.00 94.12 111 LEU A CA 1
ATOM 779 C C . LEU A 1 111 ? -2.453 -12.901 -4.323 1.00 94.12 111 LEU A C 1
ATOM 781 O O . LEU A 1 111 ? -2.564 -11.871 -3.665 1.00 94.12 111 LEU A O 1
ATOM 785 N N . SER A 1 112 ? -1.511 -13.059 -5.253 1.00 93.62 112 SER A N 1
ATOM 786 C CA . SER A 1 112 ? -0.592 -11.996 -5.679 1.00 93.62 112 SER A CA 1
ATOM 787 C C . SER A 1 112 ? -0.978 -11.371 -7.014 1.00 93.62 112 SER A C 1
ATOM 789 O O . SER A 1 112 ? -0.568 -10.253 -7.284 1.00 93.62 112 SER A O 1
ATOM 791 N N . SER A 1 113 ? -1.734 -12.083 -7.848 1.00 96.81 113 SER A N 1
ATOM 792 C CA . SER A 1 113 ? -2.329 -11.563 -9.074 1.00 96.81 113 SER A CA 1
ATOM 793 C C . SER A 1 113 ? -3.533 -12.420 -9.458 1.00 96.81 113 SER A C 1
ATOM 795 O O . SER A 1 113 ? -3.467 -13.651 -9.368 1.00 96.81 113 SER A O 1
ATOM 797 N N . GLY A 1 114 ? -4.632 -11.797 -9.874 1.00 96.62 114 GLY A N 1
ATOM 798 C CA . GLY A 1 114 ? -5.825 -12.495 -10.333 1.00 96.62 114 GLY A CA 1
ATOM 799 C C . GLY A 1 114 ? -7.120 -11.804 -9.934 1.00 96.62 114 GLY A C 1
ATOM 800 O O . GLY A 1 114 ? -7.151 -10.602 -9.690 1.00 96.62 114 GLY A O 1
ATOM 801 N N . ARG A 1 115 ? -8.210 -12.572 -9.875 1.00 97.25 115 ARG A N 1
ATOM 802 C CA . ARG A 1 115 ? -9.552 -12.038 -9.603 1.00 97.25 115 ARG A CA 1
ATOM 803 C C . ARG A 1 115 ? -10.166 -12.641 -8.354 1.00 97.25 115 ARG A C 1
ATOM 805 O O . ARG A 1 115 ? -10.069 -13.844 -8.133 1.00 97.25 115 ARG A O 1
ATOM 812 N N . ILE A 1 116 ? -10.846 -11.819 -7.570 1.00 96.44 116 ILE A N 1
ATOM 813 C CA . ILE A 1 116 ? -11.662 -12.235 -6.433 1.00 96.44 116 ILE A CA 1
ATOM 814 C C . ILE A 1 116 ? -13.061 -12.532 -6.967 1.00 96.44 116 ILE A C 1
ATOM 816 O O . ILE A 1 116 ? -13.726 -11.658 -7.518 1.00 96.44 116 ILE A O 1
ATOM 820 N N . ARG A 1 117 ? -13.495 -13.783 -6.822 1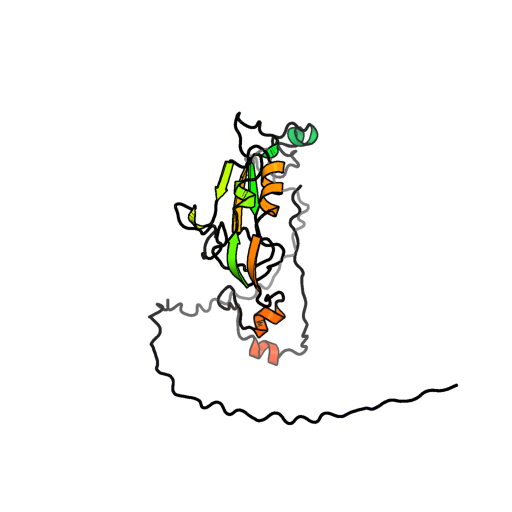.00 94.69 117 ARG A N 1
ATOM 821 C CA . ARG A 1 117 ? -14.852 -14.224 -7.159 1.00 94.69 117 ARG A CA 1
ATOM 822 C C . ARG A 1 117 ? -15.827 -13.949 -6.027 1.00 94.69 117 ARG A C 1
ATOM 824 O O . ARG A 1 117 ? -16.957 -13.559 -6.297 1.00 94.69 117 ARG A O 1
ATOM 831 N N . ASP A 1 118 ? -15.390 -14.190 -4.795 1.00 95.62 118 ASP A N 1
ATOM 832 C CA . ASP A 1 118 ? -16.206 -13.984 -3.606 1.00 95.62 118 ASP A CA 1
ATOM 833 C C . ASP A 1 118 ? -15.364 -13.498 -2.422 1.00 95.62 118 ASP A C 1
ATOM 835 O O . ASP A 1 118 ? -14.189 -13.853 -2.268 1.00 95.62 118 ASP A O 1
ATOM 839 N N . LEU A 1 119 ? -15.988 -12.665 -1.592 1.00 97.00 119 LEU A N 1
ATOM 840 C CA . LEU A 1 119 ? -15.390 -12.040 -0.420 1.00 97.00 119 LEU A CA 1
ATOM 841 C C . LEU A 1 119 ? -16.367 -12.129 0.757 1.00 97.00 119 LEU A C 1
ATOM 843 O O . LEU A 1 119 ? -17.270 -11.301 0.904 1.00 97.00 119 LEU A O 1
ATOM 847 N N . ASP A 1 120 ? -16.141 -13.097 1.645 1.00 97.81 120 ASP A N 1
ATOM 848 C CA . ASP A 1 120 ? -16.928 -13.241 2.867 1.00 97.81 120 ASP A CA 1
ATOM 849 C C . ASP A 1 120 ? -16.265 -12.502 4.040 1.00 97.81 120 ASP A C 1
ATOM 851 O O . ASP A 1 120 ? -15.230 -12.894 4.593 1.00 97.81 120 ASP A O 1
ATOM 855 N N . LEU A 1 121 ? -16.922 -11.413 4.444 1.00 98.38 121 LEU A N 1
ATOM 856 C CA . LEU A 1 121 ? -16.547 -10.564 5.575 1.00 98.38 121 LEU A CA 1
ATOM 857 C C . LEU A 1 121 ? -17.424 -10.796 6.812 1.00 98.38 121 LEU A C 1
ATOM 859 O O . LEU A 1 121 ? -17.318 -10.044 7.780 1.00 98.38 121 LEU A O 1
ATOM 863 N N . SER A 1 122 ? -18.293 -11.809 6.824 1.00 98.38 122 SER A N 1
ATOM 864 C CA . SER A 1 122 ? -19.224 -12.078 7.930 1.00 98.38 122 SER A CA 1
ATOM 865 C C . SER A 1 122 ? -18.499 -12.237 9.271 1.00 98.38 122 SER A C 1
ATOM 867 O O . SER A 1 122 ? -18.859 -11.601 10.264 1.00 98.38 122 SER A O 1
ATOM 869 N N . ARG A 1 123 ? -17.407 -13.010 9.287 1.00 98.31 123 ARG A N 1
ATOM 870 C CA . ARG A 1 123 ? -16.565 -13.222 10.475 1.00 98.31 123 ARG A CA 1
ATOM 871 C C . ARG A 1 123 ? -15.796 -11.973 10.887 1.00 98.31 123 ARG A C 1
ATOM 873 O O . ARG A 1 123 ? -15.602 -11.759 12.079 1.00 98.31 123 ARG A O 1
ATOM 880 N N . VAL A 1 124 ? -15.383 -11.157 9.918 1.00 98.62 124 VAL A N 1
ATOM 881 C CA . VAL A 1 124 ? -14.716 -9.872 10.166 1.00 98.62 124 VAL A CA 1
ATOM 882 C C . VAL A 1 124 ? -15.690 -8.919 10.854 1.00 98.62 124 VAL A C 1
ATOM 884 O O . VAL A 1 124 ? -15.381 -8.382 11.911 1.00 98.62 124 VAL A O 1
ATOM 887 N N . ARG A 1 125 ? -16.901 -8.767 10.302 1.00 98.50 125 ARG A N 1
ATOM 888 C CA . ARG A 1 125 ? -17.961 -7.900 10.844 1.00 98.50 125 ARG A CA 1
ATOM 889 C C . ARG A 1 125 ? -18.432 -8.341 12.231 1.00 98.50 125 ARG A C 1
ATOM 891 O O . ARG A 1 125 ? -18.797 -7.497 13.037 1.00 98.50 125 ARG A O 1
ATOM 898 N N . GLY A 1 126 ? -18.420 -9.646 12.509 1.00 98.25 126 GLY A N 1
ATOM 899 C CA . GLY A 1 126 ? -18.796 -10.208 13.808 1.00 98.25 126 GLY A CA 1
ATOM 900 C C . GLY A 1 126 ? -17.682 -10.227 14.862 1.00 98.25 126 GLY A C 1
ATOM 901 O O . GLY A 1 126 ? -17.925 -10.687 15.978 1.00 98.25 126 GLY A O 1
ATOM 902 N N . ALA A 1 127 ? -16.462 -9.790 14.536 1.00 98.56 127 ALA A N 1
ATOM 903 C CA . ALA A 1 127 ? -15.336 -9.873 15.459 1.00 98.56 127 ALA A CA 1
ATOM 904 C C . ALA A 1 127 ? -15.442 -8.840 16.606 1.00 98.56 127 ALA A C 1
ATOM 906 O O . ALA A 1 127 ? -15.887 -7.710 16.387 1.00 98.56 127 ALA A O 1
ATOM 907 N N . PRO A 1 128 ? -15.005 -9.183 17.835 1.00 98.25 128 PRO A N 1
ATOM 908 C CA . PRO A 1 128 ? -15.048 -8.261 18.968 1.00 98.25 128 PRO A CA 1
ATOM 909 C C . PRO A 1 128 ? -14.308 -6.947 18.693 1.00 98.25 128 PRO A C 1
ATOM 911 O O . PRO A 1 128 ? -13.168 -6.949 18.231 1.00 98.25 128 PRO A O 1
ATOM 914 N N . GLY A 1 129 ? -14.952 -5.826 19.020 1.00 97.94 129 GLY A N 1
ATOM 915 C CA . GLY A 1 129 ? -14.389 -4.483 18.855 1.00 97.94 129 GLY A CA 1
ATOM 916 C C . GLY A 1 129 ? -14.485 -3.915 17.438 1.00 97.94 129 GLY A C 1
ATOM 917 O O . GLY A 1 129 ? -14.139 -2.752 17.250 1.00 97.94 129 GLY A O 1
ATOM 918 N N . VAL A 1 130 ? -14.963 -4.676 16.447 1.00 98.75 130 VAL A N 1
ATOM 919 C CA . VAL A 1 130 ? -15.207 -4.149 15.097 1.00 98.75 130 VAL A CA 1
ATOM 920 C C . VAL A 1 130 ? -16.432 -3.238 15.104 1.00 98.75 130 VAL A C 1
ATOM 922 O O . VAL A 1 130 ? -17.491 -3.596 15.614 1.00 98.75 130 VAL A O 1
ATOM 925 N N . VAL A 1 131 ? -16.265 -2.049 14.529 1.00 98.62 131 VAL A N 1
ATOM 926 C CA . VAL A 1 131 ? -17.305 -1.021 14.394 1.00 98.62 131 VAL A CA 1
ATOM 927 C C . VAL A 1 131 ? -17.847 -0.995 12.968 1.00 98.62 131 VAL A C 1
ATOM 929 O O . VAL A 1 131 ? -19.057 -0.924 12.770 1.00 98.62 131 VAL A O 1
ATOM 932 N N . ALA A 1 132 ? -16.964 -1.081 11.971 1.00 98.50 132 ALA A N 1
ATOM 933 C CA . ALA A 1 132 ? -17.339 -1.121 10.564 1.00 98.50 132 ALA A CA 1
ATOM 934 C C . ALA A 1 132 ? -16.314 -1.909 9.740 1.00 98.50 132 ALA A C 1
ATOM 936 O O . ALA A 1 132 ? -15.151 -2.042 10.119 1.00 98.50 132 ALA A O 1
ATOM 937 N N . VAL A 1 133 ? -16.756 -2.409 8.588 1.00 98.62 133 VAL A N 1
ATOM 938 C CA . VAL A 1 133 ? -15.881 -2.976 7.556 1.00 98.62 133 VAL A CA 1
ATOM 939 C C . VAL A 1 133 ? -16.286 -2.341 6.236 1.00 98.62 133 VAL A C 1
ATOM 941 O O . VAL A 1 133 ? -17.457 -2.459 5.858 1.00 98.62 133 VAL A O 1
ATOM 944 N N . LEU A 1 134 ? -15.338 -1.659 5.598 1.00 98.50 134 LEU A N 1
ATOM 945 C CA . LEU A 1 134 ? -15.544 -0.886 4.377 1.00 98.50 134 LEU A CA 1
ATOM 946 C C . LEU A 1 134 ? -14.838 -1.562 3.204 1.00 98.50 134 LEU A C 1
ATOM 948 O O . LEU A 1 134 ? -13.755 -2.126 3.357 1.00 98.50 134 LEU A O 1
ATOM 952 N N . THR A 1 135 ? -15.461 -1.486 2.042 1.00 98.31 135 THR A N 1
ATOM 953 C CA . THR A 1 135 ? -15.029 -2.056 0.764 1.00 98.31 135 THR A CA 1
ATOM 954 C C . THR A 1 135 ? -14.977 -0.958 -0.297 1.00 98.31 135 THR A C 1
ATOM 956 O O . THR A 1 135 ? -15.367 0.180 -0.029 1.00 98.31 135 THR A O 1
ATOM 959 N N . ALA A 1 136 ? -14.540 -1.284 -1.515 1.00 97.50 136 ALA A N 1
ATOM 960 C CA . ALA A 1 136 ? -14.585 -0.352 -2.645 1.00 97.50 136 ALA A CA 1
ATOM 961 C C . ALA A 1 136 ? -15.982 0.276 -2.855 1.00 97.50 136 ALA A C 1
ATOM 963 O O . ALA A 1 136 ? -16.085 1.457 -3.177 1.00 97.50 136 ALA A O 1
ATOM 964 N N . ALA A 1 137 ? -17.059 -0.473 -2.580 1.00 96.81 137 ALA A N 1
ATOM 965 C CA . ALA A 1 137 ? -18.440 0.003 -2.701 1.00 96.81 137 ALA A CA 1
ATOM 966 C C . ALA A 1 137 ? -18.829 1.094 -1.683 1.00 96.81 137 ALA A C 1
ATOM 968 O O . ALA A 1 137 ? -19.823 1.790 -1.879 1.00 96.81 137 ALA A O 1
ATOM 969 N N . ASP A 1 138 ? -18.064 1.245 -0.599 1.00 97.81 138 ASP A N 1
ATOM 970 C CA . ASP A 1 138 ? -18.308 2.247 0.440 1.00 97.81 138 ASP A CA 1
ATOM 971 C C . ASP A 1 138 ? -17.596 3.583 0.149 1.00 97.81 138 ASP A C 1
ATOM 973 O O . ASP A 1 138 ? -17.752 4.546 0.903 1.00 97.81 138 ASP A O 1
ATOM 977 N N . VAL A 1 139 ? -16.814 3.666 -0.936 1.00 97.00 139 VAL A N 1
ATOM 978 C CA . VAL A 1 139 ? -16.146 4.901 -1.362 1.00 97.00 139 VAL A CA 1
ATOM 979 C C . VAL A 1 139 ? -17.189 5.835 -1.998 1.00 97.00 139 VAL A C 1
ATOM 981 O O . VAL A 1 139 ? -17.734 5.514 -3.051 1.00 97.00 139 VAL A O 1
ATOM 984 N N . PRO A 1 140 ? -17.481 7.015 -1.412 1.00 95.81 140 PRO A N 1
ATOM 985 C CA . PRO A 1 140 ? -18.530 7.904 -1.923 1.00 95.81 140 PRO A CA 1
ATOM 986 C C . PRO A 1 140 ? -18.140 8.641 -3.215 1.00 95.81 140 PRO A C 1
ATOM 988 O O . PRO A 1 140 ? -18.987 9.280 -3.838 1.00 95.81 140 PRO A O 1
ATOM 991 N N . GLY A 1 141 ? -16.855 8.615 -3.575 1.00 94.69 141 GLY A N 1
ATOM 992 C CA . GLY A 1 141 ? -16.293 9.271 -4.750 1.00 94.69 141 GLY A CA 1
ATOM 993 C C . GLY A 1 141 ? -15.662 8.277 -5.718 1.00 94.69 141 GLY A C 1
ATOM 994 O O . GLY A 1 141 ? -16.080 7.129 -5.825 1.00 94.69 141 GLY A O 1
ATOM 995 N N . VAL A 1 142 ? -14.635 8.733 -6.429 1.00 94.62 142 VAL A N 1
ATOM 996 C CA . VAL A 1 142 ? -13.845 7.865 -7.305 1.00 94.62 142 VAL A CA 1
ATOM 997 C C . VAL A 1 142 ? -12.893 7.037 -6.443 1.00 94.62 142 VAL A C 1
ATOM 999 O O . VAL A 1 142 ? -12.165 7.588 -5.619 1.00 94.62 142 VAL A O 1
ATOM 1002 N N . ASN A 1 143 ? -12.903 5.719 -6.628 1.00 96.69 143 ASN A N 1
ATOM 1003 C CA . ASN A 1 143 ? -11.968 4.800 -5.985 1.00 96.69 143 ASN A CA 1
ATOM 1004 C C . ASN A 1 143 ? -10.621 4.797 -6.730 1.00 96.69 143 ASN A C 1
ATOM 1006 O O . ASN A 1 143 ? -10.266 3.812 -7.365 1.00 96.69 143 ASN A O 1
ATOM 1010 N N . ASP A 1 144 ? -9.916 5.927 -6.697 1.00 95.69 144 ASP A N 1
ATOM 1011 C CA . ASP A 1 144 ? -8.605 6.122 -7.324 1.00 95.69 144 ASP A CA 1
ATOM 1012 C C . ASP A 1 144 ? -7.794 7.126 -6.486 1.00 95.69 144 ASP A C 1
ATOM 1014 O O . ASP A 1 144 ? -8.284 8.213 -6.165 1.00 95.69 144 ASP A O 1
ATOM 1018 N N . CYS A 1 145 ? -6.579 6.747 -6.089 1.00 94.88 145 CYS A N 1
ATOM 1019 C CA . CYS A 1 145 ? -5.636 7.574 -5.336 1.00 94.88 145 CYS A CA 1
ATOM 1020 C C . CYS A 1 145 ? -4.336 7.867 -6.090 1.00 94.88 145 CYS A C 1
ATOM 1022 O O . CYS A 1 145 ? -3.367 8.334 -5.483 1.00 94.88 145 CYS A O 1
ATOM 1024 N N . SER A 1 146 ? -4.293 7.601 -7.393 1.00 93.69 146 SER A N 1
ATOM 1025 C CA . SER A 1 146 ? -3.128 7.912 -8.210 1.00 93.69 146 SER A CA 1
ATOM 1026 C C . SER A 1 146 ? -2.856 9.428 -8.215 1.00 93.69 146 SER A C 1
ATOM 1028 O O . SER A 1 146 ? -3.777 10.250 -8.248 1.00 93.69 146 SER A O 1
ATOM 1030 N N . PRO A 1 147 ? -1.582 9.854 -8.208 1.00 90.38 147 PRO A N 1
ATOM 1031 C CA . PRO A 1 147 ? -1.245 11.275 -8.222 1.00 90.38 147 PRO A CA 1
ATOM 1032 C C . PRO A 1 147 ? -1.440 11.928 -9.601 1.00 90.38 147 PRO A C 1
ATOM 1034 O O . PRO A 1 147 ? -1.344 13.150 -9.707 1.00 90.38 147 PRO A O 1
ATOM 1037 N N . SER A 1 148 ? -1.642 11.143 -10.672 1.00 86.12 148 SER A N 1
ATOM 1038 C CA . SER A 1 148 ? -1.747 11.681 -12.035 1.00 86.12 148 SER A CA 1
ATOM 1039 C C . SER A 1 148 ? -2.518 10.800 -13.027 1.00 86.12 148 SER A C 1
ATOM 1041 O O . SER A 1 148 ? -3.591 11.203 -13.464 1.00 86.12 148 SER A O 1
ATOM 1043 N N . ILE A 1 149 ? -1.960 9.658 -13.448 1.00 82.81 149 ILE A N 1
ATOM 1044 C CA . ILE A 1 149 ? -2.376 8.949 -14.682 1.00 82.81 149 ILE A CA 1
ATOM 1045 C C . ILE A 1 149 ? -3.602 8.035 -14.465 1.00 82.81 149 ILE A C 1
ATOM 1047 O O . ILE A 1 149 ? -4.125 7.467 -15.422 1.00 82.81 149 ILE A O 1
ATOM 1051 N N . GLY A 1 150 ? -4.131 7.960 -13.243 1.00 89.00 150 GLY A N 1
ATOM 1052 C CA . GLY A 1 150 ? -5.195 7.023 -12.897 1.00 89.00 150 GLY A CA 1
ATOM 1053 C C . GLY A 1 150 ? -4.656 5.627 -12.593 1.00 89.00 150 GLY A C 1
ATOM 1054 O O . GLY A 1 150 ? -3.482 5.333 -12.828 1.00 89.00 150 GLY A O 1
ATOM 1055 N N . GLY A 1 151 ? -5.548 4.756 -12.126 1.00 88.56 151 GLY A N 1
ATOM 1056 C CA . GLY A 1 151 ? -5.325 3.306 -12.101 1.00 88.56 151 GLY A CA 1
ATOM 1057 C C . GLY A 1 151 ? -4.857 2.727 -10.769 1.00 88.56 151 GLY A C 1
ATOM 1058 O O . GLY A 1 151 ? -4.691 1.518 -10.690 1.00 88.56 151 GLY A O 1
ATOM 1059 N N . ASP A 1 152 ? -4.719 3.546 -9.724 1.00 92.81 152 ASP A N 1
ATOM 1060 C CA . ASP A 1 152 ? -4.370 3.067 -8.383 1.00 92.81 152 ASP A CA 1
ATOM 1061 C C . ASP A 1 152 ? -5.611 3.110 -7.479 1.00 92.81 152 ASP A C 1
ATOM 1063 O O . ASP A 1 152 ? -5.908 4.162 -6.904 1.00 92.81 152 ASP A O 1
ATOM 1067 N N . PRO A 1 153 ? -6.376 2.014 -7.330 1.00 95.81 153 PRO A N 1
ATOM 1068 C CA . PRO A 1 153 ? -7.541 2.013 -6.456 1.00 95.81 153 PRO A CA 1
ATOM 1069 C C . PRO A 1 153 ? -7.142 2.120 -4.979 1.00 95.81 153 PRO A C 1
ATOM 1071 O O . PRO A 1 153 ? -6.162 1.517 -4.539 1.00 95.81 153 PRO A O 1
ATOM 1074 N N . VAL A 1 154 ? -7.955 2.820 -4.177 1.00 96.56 154 VAL A N 1
ATOM 1075 C CA . VAL A 1 154 ? -7.772 2.877 -2.712 1.00 96.56 154 VAL A CA 1
ATOM 1076 C C . VAL A 1 154 ? -8.017 1.498 -2.097 1.00 96.56 154 VAL A C 1
ATOM 1078 O O . VAL A 1 154 ? -7.276 1.055 -1.220 1.00 96.56 154 VAL A O 1
ATOM 1081 N N . LEU A 1 155 ? -9.077 0.829 -2.556 1.00 97.94 155 LEU A N 1
ATOM 1082 C CA . LEU A 1 155 ? -9.419 -0.550 -2.219 1.00 97.94 155 LEU A CA 1
ATOM 1083 C C . LEU A 1 155 ? -9.686 -1.313 -3.518 1.00 97.94 155 LEU A C 1
ATOM 1085 O O . LEU A 1 155 ? -10.509 -0.882 -4.320 1.00 97.94 155 LEU A O 1
ATOM 1089 N N . ALA A 1 156 ? -9.011 -2.438 -3.726 1.00 97.06 156 ALA A N 1
ATOM 1090 C CA . ALA A 1 156 ? -9.197 -3.302 -4.882 1.00 97.06 156 ALA A CA 1
ATOM 1091 C C . ALA A 1 156 ? -10.659 -3.754 -5.026 1.00 97.06 156 ALA A C 1
ATOM 1093 O O . ALA A 1 156 ? -11.272 -4.229 -4.065 1.00 97.06 156 ALA A O 1
ATOM 1094 N N . ASP A 1 157 ? -11.194 -3.639 -6.242 1.00 95.00 157 ASP A N 1
ATOM 1095 C CA . ASP A 1 157 ? -12.557 -4.043 -6.595 1.00 95.00 157 ASP A CA 1
ATOM 1096 C C . ASP A 1 157 ? -12.520 -5.249 -7.541 1.00 95.00 157 ASP A C 1
ATOM 1098 O O . ASP A 1 157 ? -12.501 -5.125 -8.763 1.00 95.00 157 ASP A O 1
ATOM 1102 N N . GLY A 1 158 ? -12.421 -6.446 -6.961 1.00 92.31 158 GLY A N 1
ATOM 1103 C CA . GLY A 1 158 ? -12.479 -7.709 -7.701 1.00 92.31 158 GLY A CA 1
ATOM 1104 C C . GLY A 1 158 ? -11.195 -8.126 -8.429 1.00 92.31 158 GLY A C 1
ATOM 1105 O O . GLY A 1 158 ? -11.050 -9.308 -8.727 1.00 92.31 158 GLY A O 1
ATOM 1106 N N . GLU A 1 159 ? -10.241 -7.228 -8.670 1.00 95.81 159 GLU A N 1
ATOM 1107 C CA . GLU A 1 159 ? -8.936 -7.543 -9.270 1.00 95.81 159 GLU A CA 1
ATOM 1108 C C . GLU A 1 159 ? -7.795 -7.262 -8.289 1.00 95.81 159 GLU A C 1
ATOM 1110 O O . GLU A 1 159 ? -7.789 -6.247 -7.597 1.00 95.81 159 GLU A O 1
ATOM 1115 N N . VAL A 1 160 ? -6.850 -8.199 -8.201 1.00 96.94 160 VAL A N 1
ATOM 1116 C CA . VAL A 1 160 ? -5.630 -8.085 -7.400 1.00 96.94 160 VAL A CA 1
ATOM 1117 C C . VAL A 1 160 ? -4.444 -8.133 -8.351 1.00 96.94 160 VAL A C 1
ATOM 1119 O O . VAL A 1 160 ? -4.321 -9.058 -9.152 1.00 96.94 160 VAL A O 1
ATOM 1122 N N . GLU A 1 161 ? -3.558 -7.156 -8.244 1.00 95.19 161 GLU A N 1
ATOM 1123 C CA . GLU A 1 161 ? -2.426 -6.938 -9.145 1.00 95.19 161 GLU A CA 1
ATOM 1124 C C . GLU A 1 161 ? -1.080 -7.210 -8.467 1.00 95.19 161 GLU A C 1
ATOM 1126 O O . GLU A 1 161 ? -0.095 -7.520 -9.139 1.00 95.19 161 GLU A O 1
ATOM 1131 N N . PHE A 1 162 ? -1.034 -7.133 -7.134 1.00 95.94 162 PHE A N 1
ATOM 1132 C CA . PHE A 1 162 ? 0.156 -7.437 -6.346 1.00 95.94 162 PHE A CA 1
ATOM 1133 C C . PHE A 1 162 ? -0.181 -7.970 -4.949 1.00 95.94 162 PHE A C 1
ATOM 1135 O O . PHE A 1 162 ? -1.261 -7.761 -4.392 1.00 95.94 162 PHE A O 1
ATOM 1142 N N . TRP A 1 163 ? 0.793 -8.652 -4.344 1.00 96.00 163 TRP A N 1
ATOM 1143 C CA . TRP A 1 163 ? 0.666 -9.153 -2.979 1.00 96.00 163 TRP A CA 1
ATOM 1144 C C . TRP A 1 163 ? 0.552 -7.998 -1.978 1.00 96.00 163 TRP A C 1
ATOM 1146 O O . TRP A 1 163 ? 1.395 -7.103 -1.960 1.00 96.00 163 TRP A O 1
ATOM 1156 N N . GLY A 1 164 ? -0.456 -8.049 -1.107 1.00 95.81 164 GLY A N 1
ATOM 1157 C CA . GLY A 1 164 ? -0.677 -7.015 -0.092 1.00 95.81 164 GLY A CA 1
ATOM 1158 C C . GLY A 1 164 ? -1.577 -5.860 -0.533 1.00 95.81 164 GLY A C 1
ATOM 1159 O O . GLY A 1 164 ? -1.800 -4.952 0.266 1.00 95.81 164 GLY A O 1
ATOM 1160 N N . GLN A 1 165 ? -2.116 -5.881 -1.757 1.00 97.31 165 GLN A N 1
ATOM 1161 C CA . GLN A 1 165 ? -3.075 -4.870 -2.211 1.00 97.31 165 GLN A CA 1
ATOM 1162 C C . GLN A 1 165 ? -4.327 -4.879 -1.322 1.00 97.31 165 GLN A C 1
ATOM 1164 O O . GLN A 1 165 ? -4.944 -5.924 -1.102 1.00 97.31 165 GLN A O 1
ATOM 1169 N N . ALA A 1 166 ? -4.686 -3.718 -0.772 1.00 97.81 166 ALA A N 1
ATOM 1170 C CA . ALA A 1 166 ? -5.819 -3.595 0.139 1.00 97.81 166 ALA A CA 1
ATOM 1171 C C . ALA A 1 166 ? -7.138 -3.837 -0.607 1.00 97.81 166 ALA A C 1
ATOM 1173 O O . ALA A 1 166 ? -7.380 -3.217 -1.633 1.00 97.81 166 ALA A O 1
ATOM 1174 N N . ILE A 1 167 ? -7.996 -4.713 -0.081 1.00 98.19 167 ILE A N 1
ATOM 1175 C CA . ILE A 1 167 ? -9.301 -5.083 -0.669 1.00 98.19 167 ILE A CA 1
ATOM 1176 C C . ILE A 1 167 ? -10.452 -4.497 0.160 1.00 98.19 167 ILE A C 1
ATOM 1178 O O . ILE A 1 167 ? -11.490 -4.089 -0.352 1.00 98.19 167 ILE A O 1
ATOM 1182 N N . PHE A 1 168 ? -10.267 -4.444 1.475 1.00 98.56 168 PHE A N 1
ATOM 1183 C CA . PHE A 1 168 ? -11.211 -3.852 2.416 1.00 98.56 168 PHE A CA 1
ATOM 1184 C C . PHE A 1 168 ? -10.443 -3.236 3.586 1.00 98.56 168 PHE A C 1
ATOM 1186 O O . PHE A 1 168 ? -9.249 -3.492 3.767 1.00 98.56 168 PHE A O 1
ATOM 1193 N N . CYS A 1 169 ? -11.116 -2.458 4.427 1.00 98.31 169 CYS A N 1
ATOM 1194 C CA . CYS A 1 169 ? -10.547 -1.990 5.685 1.00 98.31 169 CYS A CA 1
ATOM 1195 C C . CYS A 1 169 ? -11.486 -2.249 6.865 1.00 98.31 169 CYS A C 1
ATOM 1197 O O . CYS A 1 169 ? -12.712 -2.180 6.762 1.00 98.31 169 CYS A O 1
ATOM 1199 N N . VAL A 1 170 ? -10.890 -2.594 8.004 1.00 98.88 170 VAL A N 1
ATOM 1200 C CA . VAL A 1 170 ? -11.590 -2.846 9.263 1.00 98.88 170 VAL A CA 1
ATOM 1201 C C . VAL A 1 170 ? -11.411 -1.645 10.164 1.00 98.88 170 VAL A C 1
ATOM 1203 O O . VAL A 1 170 ? -10.280 -1.294 10.490 1.00 98.88 170 VAL A O 1
ATOM 1206 N N . VAL A 1 171 ? -12.520 -1.066 10.608 1.00 98.81 171 VAL A N 1
ATOM 1207 C CA . VAL A 1 171 ? -12.561 -0.004 11.611 1.00 98.81 171 VAL A CA 1
ATOM 1208 C C . VAL A 1 171 ? -12.946 -0.634 12.949 1.00 98.81 171 VAL A C 1
ATOM 1210 O O . VAL A 1 171 ? -14.010 -1.248 13.057 1.00 98.81 171 VAL A O 1
ATOM 1213 N N . ALA A 1 172 ? -12.099 -0.503 13.970 1.00 98.75 172 ALA A N 1
ATOM 1214 C CA . ALA A 1 172 ? -12.309 -1.125 15.278 1.00 98.75 172 ALA A CA 1
ATOM 1215 C C . ALA A 1 172 ? -11.912 -0.213 16.448 1.00 98.75 172 ALA A C 1
ATOM 1217 O O . ALA A 1 172 ? -11.202 0.774 16.279 1.00 98.75 172 ALA A O 1
ATOM 1218 N N . THR A 1 173 ? -12.328 -0.578 17.660 1.00 98.25 173 THR A N 1
ATOM 1219 C CA . THR A 1 173 ? -12.043 0.159 18.904 1.00 98.25 173 THR A CA 1
ATOM 1220 C C . THR A 1 173 ? -10.592 0.052 19.378 1.00 98.25 173 THR A C 1
ATOM 1222 O O . THR A 1 173 ? -10.222 0.689 20.355 1.00 98.25 173 THR A O 1
ATOM 1225 N N . SER A 1 174 ? -9.772 -0.792 18.748 1.00 97.75 174 SER A N 1
ATOM 1226 C CA . SER A 1 174 ? -8.332 -0.865 19.003 1.00 97.75 174 SER A CA 1
ATOM 1227 C C . SER A 1 174 ? -7.580 -1.320 17.753 1.00 97.75 174 SER A C 1
ATOM 1229 O O . SER A 1 174 ? -8.108 -2.073 16.926 1.00 97.75 174 SER A O 1
ATOM 1231 N N . ARG A 1 175 ? -6.311 -0.913 17.633 1.00 97.12 175 ARG A N 1
ATOM 1232 C CA . ARG A 1 175 ? -5.413 -1.355 16.550 1.00 97.12 175 ARG A CA 1
ATOM 1233 C C . ARG A 1 175 ? -5.300 -2.880 16.473 1.00 97.12 175 ARG A C 1
ATOM 1235 O O . ARG A 1 175 ? -5.254 -3.454 15.387 1.00 97.12 175 ARG A O 1
ATOM 1242 N N . GLU A 1 176 ? -5.248 -3.543 17.624 1.00 98.25 176 GLU A N 1
ATOM 1243 C CA . GLU A 1 176 ? -5.117 -4.998 17.709 1.00 98.25 176 GLU A CA 1
ATOM 1244 C C . GLU A 1 176 ? -6.392 -5.725 17.265 1.00 98.25 176 GLU A C 1
ATOM 1246 O O . GLU A 1 176 ? -6.303 -6.719 16.535 1.00 98.25 176 GLU A O 1
ATOM 1251 N N . ALA A 1 177 ? -7.567 -5.196 17.629 1.00 98.50 177 ALA A N 1
ATOM 1252 C CA . ALA A 1 177 ? -8.854 -5.715 17.177 1.00 98.50 177 ALA A CA 1
ATOM 1253 C C . ALA A 1 177 ? -8.993 -5.590 15.653 1.00 98.50 177 ALA A C 1
ATOM 1255 O O . ALA A 1 177 ? -9.287 -6.588 14.996 1.00 98.50 177 ALA A O 1
ATOM 1256 N N . ALA A 1 178 ? -8.678 -4.419 15.081 1.00 98.69 178 ALA A N 1
ATOM 1257 C CA . ALA A 1 178 ? -8.737 -4.194 13.633 1.00 98.69 178 ALA A CA 1
ATOM 1258 C C . ALA A 1 178 ? -7.845 -5.186 12.868 1.00 98.69 178 ALA A C 1
ATOM 1260 O O . ALA A 1 178 ? -8.311 -5.899 11.978 1.00 98.69 178 ALA A O 1
ATOM 1261 N N . ARG A 1 179 ? -6.567 -5.301 13.263 1.00 98.25 179 ARG A N 1
ATOM 1262 C CA . ARG A 1 179 ? -5.602 -6.208 12.613 1.00 98.25 179 ARG A CA 1
ATOM 1263 C C . ARG A 1 179 ? -6.005 -7.671 12.742 1.00 98.25 179 ARG A C 1
ATOM 1265 O O . ARG A 1 179 ? -5.770 -8.450 11.823 1.00 98.25 179 ARG A O 1
ATOM 1272 N N . SER A 1 180 ? -6.541 -8.069 13.894 1.00 98.25 180 SER A N 1
ATOM 1273 C CA . SER A 1 180 ? -6.929 -9.460 14.137 1.00 98.25 180 SER A CA 1
ATOM 1274 C C . SER A 1 180 ? -8.194 -9.847 13.391 1.00 98.25 180 SER A C 1
ATOM 1276 O O . SER A 1 180 ? -8.231 -10.925 12.805 1.00 98.25 180 SER A O 1
ATOM 1278 N N . ALA A 1 181 ? -9.177 -8.951 13.335 1.00 98.62 181 ALA A N 1
ATOM 1279 C CA . ALA A 1 181 ? -10.388 -9.144 12.554 1.00 98.62 181 ALA A CA 1
ATOM 1280 C C . ALA A 1 181 ? -10.103 -9.196 11.046 1.00 98.62 181 ALA A C 1
ATOM 1282 O O . ALA A 1 181 ? -10.662 -10.054 10.371 1.00 98.62 181 ALA A O 1
ATOM 1283 N N . ALA A 1 182 ? -9.193 -8.366 10.519 1.00 98.38 182 ALA A N 1
ATOM 1284 C CA . ALA A 1 182 ? -8.839 -8.372 9.094 1.00 98.38 182 ALA A CA 1
ATOM 1285 C C . ALA A 1 182 ? -8.352 -9.747 8.592 1.00 98.38 182 ALA A C 1
ATOM 1287 O O . ALA A 1 182 ? -8.606 -10.116 7.451 1.00 98.38 182 ALA A O 1
ATOM 1288 N N . ARG A 1 183 ? -7.722 -10.552 9.460 1.00 97.69 183 ARG A N 1
ATOM 1289 C CA . ARG A 1 183 ? -7.257 -11.914 9.131 1.00 97.69 183 ARG A CA 1
ATOM 1290 C C . ARG A 1 183 ? -8.367 -12.971 9.096 1.00 97.69 183 ARG A C 1
ATOM 1292 O O . ARG A 1 183 ? -8.084 -14.126 8.799 1.00 97.69 183 ARG A O 1
ATOM 1299 N N . LEU A 1 184 ? -9.601 -12.615 9.455 1.00 98.25 184 LEU A N 1
ATOM 1300 C CA . LEU A 1 184 ? -10.745 -13.532 9.455 1.00 98.25 184 LEU A CA 1
ATOM 1301 C C . LEU A 1 184 ? -11.500 -13.561 8.123 1.00 98.25 184 LEU A C 1
ATOM 1303 O O . LEU A 1 184 ? -12.428 -14.362 7.999 1.00 98.25 184 LEU A O 1
ATOM 1307 N N . ALA A 1 185 ? -11.145 -12.687 7.178 1.00 97.75 185 ALA A N 1
ATOM 1308 C CA . ALA A 1 185 ? -11.761 -12.660 5.860 1.00 97.75 185 ALA A CA 1
ATOM 1309 C C . ALA A 1 185 ? -11.511 -13.970 5.116 1.00 97.75 185 ALA A C 1
ATOM 1311 O O . ALA A 1 185 ? -10.418 -14.539 5.181 1.00 97.75 185 ALA A O 1
ATOM 1312 N N . LEU A 1 186 ? -12.539 -14.431 4.413 1.00 97.44 186 LEU A N 1
ATOM 1313 C CA . LEU A 1 186 ? -12.446 -15.567 3.513 1.00 97.44 186 LEU A CA 1
ATOM 1314 C C . LEU A 1 186 ? -12.546 -15.047 2.086 1.00 97.44 186 LEU A C 1
ATOM 1316 O O . LEU A 1 186 ? -13.412 -14.233 1.767 1.00 97.44 186 LEU A O 1
ATOM 1320 N N . PHE A 1 187 ? -11.630 -15.517 1.252 1.00 96.44 187 PHE A N 1
ATOM 1321 C CA . PHE A 1 187 ? -11.528 -15.124 -0.141 1.00 96.44 187 PHE A CA 1
ATOM 1322 C C . PHE A 1 187 ? -11.693 -16.359 -1.012 1.00 96.44 187 PHE A C 1
ATOM 1324 O O . PHE A 1 187 ? -11.051 -17.382 -0.765 1.00 96.44 187 PHE A O 1
ATOM 1331 N N . GLU A 1 188 ? -12.487 -16.233 -2.066 1.00 95.44 188 GLU A N 1
ATOM 1332 C CA . GLU A 1 188 ? -12.466 -17.157 -3.191 1.00 95.44 188 GLU A CA 1
ATOM 1333 C C . GLU A 1 188 ? -12.005 -16.393 -4.423 1.00 95.44 188 GLU A C 1
ATOM 1335 O O . GLU A 1 188 ? -12.524 -15.322 -4.738 1.00 95.44 188 GLU A O 1
ATOM 1340 N N . GLY A 1 189 ? -11.019 -16.928 -5.136 1.00 91.25 189 GLY A N 1
ATOM 1341 C CA . GLY A 1 189 ? -10.429 -16.229 -6.266 1.00 91.25 189 GLY A CA 1
ATOM 1342 C C . GLY A 1 189 ? -9.812 -17.148 -7.305 1.00 91.25 189 GLY A C 1
ATOM 1343 O O . GLY A 1 189 ? -9.659 -18.354 -7.112 1.00 91.25 189 GLY A O 1
ATOM 1344 N N . GLU A 1 190 ? -9.469 -16.539 -8.429 1.00 95.31 190 GLU A N 1
ATOM 1345 C CA . GLU A 1 190 ? -8.758 -17.134 -9.549 1.00 95.31 190 GLU A CA 1
ATOM 1346 C C . GLU A 1 190 ? -7.367 -16.524 -9.613 1.00 95.31 190 GLU A C 1
ATOM 1348 O O . GLU A 1 190 ? -7.214 -15.374 -10.022 1.00 95.31 190 GLU A O 1
ATOM 1353 N N . ALA A 1 191 ? -6.355 -17.291 -9.215 1.00 95.81 191 ALA A N 1
ATOM 1354 C CA . ALA A 1 191 ? -4.974 -16.862 -9.357 1.00 95.81 191 ALA A CA 1
ATOM 1355 C C . ALA A 1 191 ? -4.542 -16.899 -10.826 1.00 95.81 191 ALA A C 1
ATOM 1357 O O . ALA A 1 191 ? -4.792 -17.871 -11.544 1.00 95.81 191 ALA A O 1
ATOM 1358 N N . VAL A 1 192 ? -3.833 -15.857 -11.244 1.00 95.62 192 VAL A N 1
ATOM 1359 C CA . VAL A 1 192 ? -3.142 -15.786 -12.531 1.00 95.62 192 VAL A CA 1
ATOM 1360 C C . VAL A 1 192 ? -1.641 -15.762 -12.261 1.00 95.62 192 VAL A C 1
ATOM 1362 O O . VAL A 1 192 ? -1.189 -15.351 -11.194 1.00 95.62 192 VAL A O 1
ATOM 1365 N N . THR A 1 193 ? -0.841 -16.252 -13.209 1.00 94.81 193 THR A N 1
ATOM 1366 C CA . THR A 1 193 ? 0.617 -16.157 -13.100 1.00 94.81 193 THR A CA 1
ATOM 1367 C C . THR A 1 193 ? 1.041 -14.683 -13.126 1.00 94.81 193 THR A C 1
ATOM 1369 O O . THR A 1 193 ? 0.823 -14.028 -14.145 1.00 94.81 193 THR A O 1
ATOM 1372 N N . PRO A 1 194 ? 1.654 -14.155 -12.050 1.00 95.06 194 PRO A N 1
ATOM 1373 C CA . PRO A 1 194 ? 2.052 -12.756 -11.998 1.00 95.06 194 PRO A CA 1
ATOM 1374 C C . PRO A 1 194 ? 3.234 -12.478 -12.935 1.00 95.06 194 PRO A C 1
ATOM 1376 O O . PRO A 1 194 ? 4.125 -13.313 -13.109 1.00 95.06 194 PRO A O 1
ATOM 1379 N N . ILE A 1 195 ? 3.273 -11.266 -13.489 1.00 95.69 195 ILE A N 1
ATOM 1380 C CA . ILE A 1 195 ? 4.421 -10.739 -14.233 1.00 95.69 195 ILE A CA 1
ATOM 1381 C C . ILE A 1 195 ? 5.342 -10.049 -13.225 1.00 95.69 195 ILE A C 1
ATOM 1383 O O . ILE A 1 195 ? 5.056 -8.943 -12.778 1.00 95.69 195 ILE A O 1
ATOM 1387 N N . VAL A 1 196 ? 6.435 -10.711 -12.839 1.00 94.62 196 VAL A N 1
ATOM 1388 C CA . VAL A 1 196 ? 7.286 -10.244 -11.727 1.00 94.62 196 VAL A CA 1
ATOM 1389 C C . VAL A 1 196 ? 8.581 -9.603 -12.218 1.00 94.62 196 VAL A C 1
ATOM 1391 O O . VAL A 1 196 ? 9.046 -8.622 -11.641 1.00 94.62 196 VAL A O 1
ATOM 1394 N N . THR A 1 197 ? 9.198 -10.143 -13.273 1.00 94.25 197 THR A N 1
ATOM 1395 C CA . THR A 1 197 ? 10.487 -9.637 -13.760 1.00 94.25 197 THR A CA 1
ATOM 1396 C C . THR A 1 197 ? 10.339 -8.737 -14.985 1.00 94.25 197 THR A C 1
ATOM 1398 O O . THR A 1 197 ? 9.414 -8.868 -15.785 1.00 94.25 197 THR A O 1
ATOM 1401 N N . VAL A 1 198 ? 11.339 -7.878 -15.213 1.00 93.81 198 VAL A N 1
ATOM 1402 C CA . VAL A 1 198 ? 11.449 -7.090 -16.456 1.00 93.81 198 VAL A CA 1
ATOM 1403 C C . VAL A 1 198 ? 11.474 -7.998 -17.694 1.00 93.81 198 VAL A C 1
ATOM 1405 O O . VAL A 1 198 ? 10.984 -7.622 -18.757 1.00 93.81 198 VAL A O 1
ATOM 1408 N N . ALA A 1 199 ? 12.046 -9.201 -17.586 1.00 93.50 199 ALA A N 1
ATOM 1409 C CA . ALA A 1 199 ? 12.055 -10.160 -18.686 1.00 93.50 199 ALA A CA 1
ATOM 1410 C C . ALA A 1 199 ? 10.644 -10.691 -18.991 1.00 93.50 199 ALA A C 1
ATOM 1412 O O . ALA A 1 199 ? 10.288 -10.786 -20.167 1.00 93.50 199 ALA A O 1
ATOM 1413 N N . ASP A 1 200 ? 9.841 -10.964 -17.958 1.00 95.56 200 ASP A N 1
ATOM 1414 C CA . ASP A 1 200 ? 8.451 -11.409 -18.102 1.00 95.56 200 ASP A CA 1
ATOM 1415 C C . ASP A 1 200 ? 7.597 -10.323 -18.756 1.00 95.56 200 ASP A C 1
ATOM 1417 O O . ASP A 1 200 ? 6.914 -10.594 -19.741 1.00 95.56 200 ASP A O 1
ATOM 1421 N N . ALA A 1 201 ? 7.709 -9.077 -18.281 1.00 95.56 201 ALA A N 1
ATOM 1422 C CA . ALA A 1 201 ? 6.968 -7.943 -18.833 1.00 95.56 201 ALA A CA 1
ATOM 1423 C C . ALA A 1 201 ? 7.283 -7.729 -20.320 1.00 95.56 201 ALA A C 1
ATOM 1425 O O . ALA A 1 201 ? 6.376 -7.594 -21.141 1.00 95.56 201 ALA A O 1
ATOM 1426 N N . ARG A 1 202 ? 8.568 -7.811 -20.700 1.00 93.56 202 ARG A N 1
ATOM 1427 C CA . ARG A 1 202 ? 8.987 -7.731 -22.109 1.00 93.56 202 ARG A CA 1
ATOM 1428 C C . ARG A 1 202 ? 8.445 -8.887 -22.945 1.00 93.56 202 ARG A C 1
ATOM 1430 O O . ARG A 1 202 ? 8.042 -8.662 -24.081 1.00 93.56 202 ARG A O 1
ATOM 1437 N N . LYS A 1 203 ? 8.432 -10.112 -22.409 1.00 96.38 203 LYS A N 1
ATOM 1438 C CA . LYS A 1 203 ? 7.884 -11.289 -23.103 1.00 96.38 203 LYS A CA 1
ATOM 1439 C C . LYS A 1 203 ? 6.369 -11.177 -23.301 1.00 96.38 203 LYS A C 1
ATOM 1441 O O . LYS A 1 203 ? 5.872 -11.599 -24.339 1.00 96.38 203 LYS A O 1
ATOM 1446 N N . ALA A 1 204 ? 5.662 -10.608 -22.329 1.00 96.06 204 ALA A N 1
ATOM 1447 C CA . ALA A 1 204 ? 4.220 -10.385 -22.373 1.00 96.06 204 ALA A CA 1
ATOM 1448 C C . ALA A 1 204 ? 3.813 -9.110 -23.136 1.00 96.06 204 ALA A C 1
ATOM 1450 O O . ALA A 1 204 ? 2.622 -8.871 -23.304 1.00 96.06 204 ALA A O 1
ATOM 1451 N N . ASN A 1 205 ? 4.777 -8.296 -23.590 1.00 94.94 205 ASN A N 1
ATOM 1452 C CA . ASN A 1 205 ? 4.539 -6.956 -24.137 1.00 94.94 205 ASN A CA 1
ATOM 1453 C C . ASN A 1 205 ? 3.684 -6.073 -23.199 1.00 94.94 205 ASN A C 1
ATOM 1455 O O . ASN A 1 205 ? 2.806 -5.336 -23.643 1.00 94.94 205 ASN A O 1
ATOM 1459 N N . SER A 1 206 ? 3.936 -6.188 -21.894 1.00 94.44 206 SER A N 1
ATOM 1460 C CA . SER A 1 206 ? 3.233 -5.460 -20.840 1.00 94.44 206 SER A CA 1
ATOM 1461 C C . SER A 1 206 ? 4.015 -4.203 -20.477 1.00 94.44 206 SER A C 1
ATOM 1463 O O . SER A 1 206 ? 5.137 -4.296 -19.975 1.00 94.44 206 SER A O 1
ATOM 1465 N N . HIS A 1 207 ? 3.422 -3.034 -20.714 1.00 91.06 207 HIS A N 1
ATOM 1466 C CA . HIS A 1 207 ? 4.039 -1.727 -20.478 1.00 91.06 207 HIS A CA 1
ATOM 1467 C C . HIS A 1 207 ? 3.128 -0.867 -19.610 1.00 91.06 207 HIS A C 1
ATOM 1469 O O . HIS A 1 207 ? 1.911 -0.925 -19.755 1.00 91.06 207 HIS A O 1
ATOM 1475 N N . VAL A 1 208 ? 3.724 -0.050 -18.742 1.00 88.56 208 VAL A N 1
ATOM 1476 C CA . VAL A 1 208 ? 2.982 0.915 -17.910 1.00 88.56 208 VAL A CA 1
ATOM 1477 C C . VAL A 1 208 ? 2.767 2.234 -18.659 1.00 88.56 208 VAL A C 1
ATOM 1479 O O . VAL A 1 208 ? 1.720 2.857 -18.542 1.00 88.56 208 VAL A O 1
ATOM 1482 N N . LEU A 1 209 ? 3.752 2.653 -19.460 1.00 89.50 209 LEU A N 1
ATOM 1483 C CA . LEU A 1 209 ? 3.726 3.885 -20.249 1.00 89.50 209 LEU A CA 1
ATOM 1484 C C . LEU A 1 209 ? 4.176 3.609 -21.690 1.00 89.50 209 LEU A C 1
ATOM 1486 O O . LEU A 1 209 ? 4.872 2.616 -21.927 1.00 89.50 209 LEU A O 1
ATOM 1490 N N . PRO A 1 210 ? 3.827 4.487 -22.648 1.00 89.38 210 PRO A N 1
ATOM 1491 C CA . PRO A 1 210 ? 4.360 4.416 -24.003 1.00 89.38 210 PRO A CA 1
ATOM 1492 C C . PRO A 1 210 ? 5.893 4.422 -24.025 1.00 89.38 210 PRO A C 1
ATOM 1494 O O . PRO A 1 210 ? 6.538 5.048 -23.180 1.00 89.38 210 PRO A O 1
ATOM 1497 N N . GLU A 1 211 ? 6.483 3.759 -25.025 1.00 90.56 211 GLU A N 1
ATOM 1498 C CA . GLU A 1 211 ? 7.930 3.814 -25.227 1.00 90.56 211 GLU A CA 1
ATOM 1499 C C . GLU A 1 211 ? 8.394 5.258 -25.422 1.00 90.56 211 GLU A C 1
ATOM 1501 O O . GLU A 1 211 ? 7.864 5.999 -26.251 1.00 90.56 211 GLU A O 1
ATOM 1506 N N . TYR A 1 212 ? 9.448 5.624 -24.702 1.00 91.25 212 TYR A N 1
ATOM 1507 C CA . TYR A 1 212 ? 10.060 6.936 -24.801 1.00 91.25 212 TYR A CA 1
ATOM 1508 C C . TYR A 1 212 ? 11.548 6.799 -25.123 1.00 91.25 212 TYR A C 1
ATOM 1510 O O . TYR A 1 212 ? 12.244 5.946 -24.565 1.00 91.25 212 TYR A O 1
ATOM 1518 N N . ARG A 1 213 ? 12.041 7.607 -26.069 1.00 91.12 213 ARG A N 1
ATOM 1519 C CA . ARG A 1 213 ? 13.409 7.513 -26.599 1.00 91.12 213 ARG A CA 1
ATOM 1520 C C . ARG A 1 213 ? 14.055 8.890 -26.640 1.00 91.12 213 ARG A C 1
ATOM 1522 O O . ARG A 1 213 ? 13.449 9.847 -27.106 1.00 91.12 213 ARG A O 1
ATOM 1529 N N . PHE A 1 214 ? 15.316 8.954 -26.223 1.00 93.38 214 PHE A N 1
ATOM 1530 C CA . PHE A 1 214 ? 16.174 10.122 -26.398 1.00 93.38 214 PHE A CA 1
ATOM 1531 C C . PHE A 1 214 ? 17.249 9.825 -27.438 1.00 93.38 214 PHE A C 1
ATOM 1533 O O . PHE A 1 214 ? 17.804 8.726 -27.475 1.00 93.38 214 PHE A O 1
ATOM 1540 N N . GLY A 1 215 ? 17.576 10.816 -28.258 1.00 91.25 215 GLY A N 1
ATOM 1541 C CA . GLY A 1 215 ? 18.642 10.719 -29.245 1.00 91.25 215 GLY A CA 1
ATOM 1542 C C . GLY A 1 215 ? 19.189 12.095 -29.593 1.00 91.25 215 GLY A C 1
ATOM 1543 O O . GLY A 1 215 ? 18.500 13.102 -29.446 1.00 91.25 215 GLY A O 1
ATOM 1544 N N . ARG A 1 216 ? 20.444 12.136 -30.043 1.00 94.31 216 ARG A N 1
ATOM 1545 C CA . ARG A 1 216 ? 21.085 13.349 -30.553 1.00 94.31 216 ARG A CA 1
ATOM 1546 C C . ARG A 1 216 ? 22.056 12.978 -31.669 1.00 94.31 216 ARG A C 1
ATOM 1548 O O . ARG A 1 216 ? 22.929 12.139 -31.462 1.00 94.31 216 ARG A O 1
ATOM 1555 N N . GLY A 1 217 ? 21.920 13.638 -32.819 1.00 94.81 217 GLY A N 1
ATOM 1556 C CA . GLY A 1 217 ? 22.757 13.395 -33.996 1.00 94.81 217 GLY A CA 1
ATOM 1557 C C . GLY A 1 217 ? 22.559 12.011 -34.626 1.00 94.81 217 GLY A C 1
ATOM 1558 O O . GLY A 1 217 ? 21.603 11.298 -34.324 1.00 94.81 217 GLY A O 1
ATOM 1559 N N . ASP A 1 218 ? 23.489 11.628 -35.505 1.00 94.88 218 ASP A N 1
ATOM 1560 C CA . ASP A 1 218 ? 23.485 10.326 -36.178 1.00 94.88 218 ASP A CA 1
ATOM 1561 C C . ASP A 1 218 ? 24.302 9.286 -35.391 1.00 94.88 218 ASP A C 1
ATOM 1563 O O . ASP A 1 218 ? 25.514 9.096 -35.576 1.00 94.88 218 ASP A O 1
ATOM 1567 N N . VAL A 1 219 ? 23.604 8.605 -34.480 1.00 94.12 219 VAL A N 1
ATOM 1568 C CA . VAL A 1 219 ? 24.165 7.535 -33.644 1.00 94.12 219 VAL A CA 1
ATOM 1569 C C . VAL A 1 219 ? 24.637 6.353 -34.496 1.00 94.12 219 VAL A C 1
ATOM 1571 O O . VAL A 1 219 ? 25.677 5.762 -34.198 1.00 94.12 219 VAL A O 1
ATOM 1574 N N . GLN A 1 220 ? 23.917 6.013 -35.568 1.00 93.69 220 GLN A N 1
ATOM 1575 C CA . GLN A 1 220 ? 24.205 4.827 -36.373 1.00 93.69 220 GLN A CA 1
ATOM 1576 C C . GLN A 1 220 ? 25.515 4.986 -37.152 1.00 93.69 220 GLN A C 1
ATOM 1578 O O . GLN A 1 220 ? 26.360 4.082 -37.142 1.00 93.69 220 GLN A O 1
ATOM 1583 N N . THR A 1 221 ? 25.719 6.148 -37.775 1.00 96.00 221 THR A N 1
ATOM 1584 C CA . THR A 1 221 ? 26.976 6.487 -38.455 1.00 96.00 221 THR A CA 1
ATOM 1585 C C . THR A 1 221 ? 28.130 6.556 -37.461 1.00 96.00 221 THR A C 1
ATOM 1587 O O . THR A 1 221 ? 29.187 5.967 -37.698 1.00 96.00 221 THR A O 1
ATOM 1590 N N . SER A 1 222 ? 27.921 7.193 -36.306 1.00 95.19 222 SER A N 1
ATOM 1591 C CA . SER A 1 222 ? 28.947 7.303 -35.261 1.00 95.19 222 SER A CA 1
ATOM 1592 C C . SER A 1 222 ? 29.398 5.932 -34.739 1.00 95.19 222 SER A C 1
ATOM 1594 O O . SER A 1 222 ? 30.597 5.674 -34.641 1.00 95.19 222 SER A O 1
ATOM 1596 N N . LEU A 1 223 ? 28.459 5.014 -34.471 1.00 94.62 223 LEU A N 1
ATOM 1597 C CA . LEU A 1 223 ? 28.767 3.644 -34.041 1.00 94.62 223 LEU A CA 1
ATOM 1598 C C . LEU A 1 223 ? 29.455 2.815 -35.131 1.00 94.62 223 LEU A C 1
ATOM 1600 O O . LEU A 1 223 ? 30.298 1.975 -34.815 1.00 94.62 223 LEU A O 1
ATOM 1604 N N . SER A 1 224 ? 29.105 3.034 -36.401 1.00 95.50 224 SER A N 1
ATOM 1605 C CA . SER A 1 224 ? 29.709 2.319 -37.534 1.00 95.50 224 SER A CA 1
ATOM 1606 C C . SER A 1 224 ? 31.162 2.738 -37.771 1.00 95.50 224 SER A C 1
ATOM 1608 O O . SER A 1 224 ? 31.988 1.901 -38.126 1.00 95.50 224 SER A O 1
ATOM 1610 N N . ASN A 1 225 ? 31.487 4.007 -37.510 1.00 96.69 225 ASN A N 1
ATOM 1611 C CA . ASN A 1 225 ? 32.836 4.558 -37.659 1.00 96.69 225 ASN A CA 1
ATOM 1612 C C . ASN A 1 225 ? 33.727 4.363 -36.415 1.00 96.69 225 ASN A C 1
ATOM 1614 O O . ASN A 1 225 ? 34.919 4.676 -36.452 1.00 96.69 225 ASN A O 1
ATOM 1618 N N . ALA A 1 226 ? 33.180 3.861 -35.304 1.00 96.81 226 ALA A N 1
ATOM 1619 C CA . ALA A 1 226 ? 33.920 3.695 -34.060 1.00 96.81 226 ALA A CA 1
ATOM 1620 C C . ALA A 1 226 ? 34.969 2.572 -34.158 1.00 96.81 226 ALA A C 1
ATOM 1622 O O . ALA A 1 226 ? 34.657 1.424 -34.473 1.00 96.81 226 ALA A O 1
ATOM 1623 N N . GLN A 1 227 ? 36.219 2.876 -33.795 1.00 97.75 227 GLN A N 1
ATOM 1624 C CA . GLN A 1 227 ? 37.318 1.897 -33.814 1.00 97.75 227 GLN A CA 1
ATOM 1625 C C . GLN A 1 227 ? 37.144 0.770 -32.788 1.00 97.75 227 GLN A C 1
ATOM 1627 O O . GLN A 1 227 ? 37.684 -0.323 -32.957 1.00 97.75 227 GLN A O 1
ATOM 1632 N N . ARG A 1 228 ? 36.433 1.040 -31.688 1.00 97.12 228 ARG A N 1
ATOM 1633 C CA . ARG A 1 228 ? 36.198 0.100 -30.590 1.00 97.12 228 ARG A CA 1
ATOM 1634 C C . ARG A 1 228 ? 34.727 0.128 -30.218 1.00 97.12 228 ARG A C 1
ATOM 1636 O O . ARG A 1 228 ? 34.124 1.193 -30.142 1.00 97.12 228 ARG A O 1
ATOM 1643 N N . ARG A 1 229 ? 34.175 -1.054 -29.957 1.00 95.12 229 ARG A N 1
ATOM 1644 C CA . ARG A 1 229 ? 32.787 -1.247 -29.537 1.00 95.12 229 ARG A CA 1
ATOM 1645 C C . ARG A 1 229 ? 32.780 -2.149 -28.315 1.00 95.12 229 ARG A C 1
ATOM 1647 O O . ARG A 1 229 ? 33.499 -3.147 -28.285 1.00 95.12 229 ARG A O 1
ATOM 1654 N N . LEU A 1 230 ? 31.994 -1.768 -27.320 1.00 95.75 230 LEU A N 1
ATOM 1655 C CA . LEU A 1 230 ? 31.724 -2.572 -26.142 1.00 95.75 230 LEU A CA 1
ATOM 1656 C C . LEU A 1 230 ? 30.215 -2.661 -25.985 1.00 95.75 230 LEU A C 1
ATOM 1658 O O . LEU A 1 230 ? 29.513 -1.663 -26.123 1.00 95.75 230 LEU A O 1
ATOM 1662 N N . GLU A 1 231 ? 29.749 -3.859 -25.683 1.00 96.19 231 GLU A N 1
ATOM 1663 C CA . GLU A 1 231 ? 28.372 -4.119 -25.310 1.00 96.19 231 GLU A CA 1
ATOM 1664 C C . GLU A 1 231 ? 28.371 -4.721 -23.910 1.00 96.19 231 GLU A C 1
ATOM 1666 O O . GLU A 1 231 ? 29.255 -5.501 -23.549 1.00 96.19 231 GLU A O 1
ATOM 1671 N N . GLY A 1 232 ? 27.395 -4.323 -23.105 1.00 96.06 232 GLY A N 1
ATOM 1672 C CA . GLY A 1 232 ? 27.260 -4.794 -21.742 1.00 96.06 232 GLY A CA 1
ATOM 1673 C C . GLY A 1 232 ? 25.850 -4.576 -21.227 1.00 96.06 232 GLY A C 1
ATOM 1674 O O . GLY A 1 232 ? 25.087 -3.767 -21.755 1.00 96.06 232 GLY A O 1
ATOM 1675 N N . ARG A 1 233 ? 25.516 -5.309 -20.169 1.00 95.25 233 ARG A N 1
ATOM 1676 C CA . ARG A 1 233 ? 24.249 -5.187 -19.458 1.00 95.25 233 ARG A CA 1
ATOM 1677 C C . ARG A 1 233 ? 24.526 -5.063 -17.971 1.00 95.25 233 ARG A C 1
ATOM 1679 O O . ARG A 1 233 ? 25.350 -5.797 -17.435 1.00 95.25 233 ARG A O 1
ATOM 1686 N N . MET A 1 234 ? 23.796 -4.170 -17.315 1.00 96.12 234 MET A N 1
ATOM 1687 C CA . MET A 1 234 ? 23.748 -4.077 -15.859 1.00 96.12 234 MET A CA 1
ATOM 1688 C C . MET A 1 234 ? 22.311 -4.259 -15.373 1.00 96.12 234 MET A C 1
ATOM 1690 O O . MET A 1 234 ? 21.352 -4.109 -16.132 1.00 96.12 234 MET A O 1
ATOM 1694 N N . THR A 1 235 ? 22.152 -4.640 -14.113 1.00 94.88 235 THR A N 1
ATOM 1695 C CA . THR A 1 235 ? 20.855 -4.719 -13.436 1.00 94.88 235 THR A CA 1
ATOM 1696 C C . THR A 1 235 ? 21.025 -4.111 -12.058 1.00 94.88 235 THR A C 1
ATOM 1698 O O . THR A 1 235 ? 22.013 -4.387 -11.381 1.00 94.88 235 THR A O 1
ATOM 1701 N N . ILE A 1 236 ? 20.078 -3.262 -11.681 1.00 96.31 236 ILE A N 1
ATOM 1702 C CA . ILE A 1 236 ? 20.041 -2.572 -10.396 1.00 96.31 236 ILE A CA 1
ATOM 1703 C C . ILE A 1 236 ? 18.747 -3.024 -9.722 1.00 96.31 236 ILE A C 1
ATOM 1705 O O . ILE A 1 236 ? 17.694 -3.025 -10.358 1.00 96.31 236 ILE A O 1
ATOM 1709 N N . GLY A 1 237 ? 18.851 -3.505 -8.485 1.00 95.81 237 GLY A N 1
ATOM 1710 C CA . GLY A 1 237 ? 17.703 -3.996 -7.725 1.00 95.81 237 GLY A CA 1
ATOM 1711 C C . GLY A 1 237 ? 16.847 -2.868 -7.152 1.00 95.81 237 GLY A C 1
ATOM 1712 O O . GLY A 1 237 ? 17.214 -1.697 -7.221 1.00 95.81 237 GLY A O 1
ATOM 1713 N N . GLY A 1 238 ? 15.715 -3.247 -6.559 1.00 95.06 238 GLY A N 1
ATOM 1714 C CA . GLY A 1 238 ? 14.910 -2.330 -5.757 1.00 95.06 238 GLY A CA 1
ATOM 1715 C C . GLY A 1 238 ? 15.618 -1.923 -4.464 1.00 95.06 238 GLY A C 1
ATOM 1716 O O . GLY A 1 238 ? 16.545 -2.594 -4.002 1.00 95.06 238 GLY A O 1
ATOM 1717 N N . GLN A 1 239 ? 15.151 -0.829 -3.874 1.00 97.56 239 GLN A N 1
ATOM 1718 C CA . GLN A 1 239 ? 15.631 -0.312 -2.602 1.00 97.56 239 GLN A CA 1
ATOM 1719 C C . GLN A 1 239 ? 14.431 0.147 -1.776 1.00 97.56 239 GLN A C 1
ATOM 1721 O O . GLN A 1 239 ? 13.577 0.870 -2.282 1.00 97.56 239 GLN A O 1
ATOM 1726 N N . GLU A 1 240 ? 14.371 -0.286 -0.520 1.00 96.31 240 GLU A N 1
ATOM 1727 C CA . GLU A 1 240 ? 13.367 0.184 0.432 1.00 96.31 240 GLU A CA 1
ATOM 1728 C C . GLU A 1 240 ? 13.838 1.491 1.078 1.00 96.31 240 GLU A C 1
ATOM 1730 O O . GLU A 1 240 ? 15.032 1.652 1.350 1.00 96.31 240 GLU A O 1
ATOM 1735 N N . HIS A 1 241 ? 12.909 2.410 1.341 1.00 96.88 241 HIS A N 1
ATOM 1736 C CA . HIS A 1 241 ? 13.229 3.694 1.966 1.00 96.88 241 HIS A CA 1
ATOM 1737 C C . HIS A 1 241 ? 13.696 3.508 3.408 1.00 96.88 241 HIS A C 1
ATOM 1739 O O . HIS A 1 241 ? 14.655 4.144 3.837 1.00 96.88 241 HIS A O 1
ATOM 1745 N N . PHE A 1 242 ? 13.023 2.610 4.134 1.00 95.44 242 PHE A N 1
ATOM 1746 C CA . PHE A 1 242 ? 13.328 2.277 5.523 1.00 95.44 242 PHE A CA 1
ATOM 1747 C C . PHE A 1 242 ? 13.302 3.505 6.455 1.00 95.44 242 PHE A C 1
ATOM 1749 O O . PHE A 1 242 ? 14.230 3.743 7.230 1.00 95.44 242 PHE A O 1
ATOM 1756 N N . TYR A 1 243 ? 12.234 4.305 6.364 1.00 94.88 243 TYR A N 1
ATOM 1757 C CA . TYR A 1 243 ? 11.969 5.369 7.336 1.00 94.88 243 TYR A CA 1
ATOM 1758 C C . TYR A 1 243 ? 11.806 4.774 8.748 1.00 94.88 243 TYR A C 1
ATOM 1760 O O . TYR A 1 243 ? 11.259 3.678 8.894 1.00 94.88 243 TYR A O 1
ATOM 1768 N N . LEU A 1 244 ? 12.318 5.483 9.760 1.00 85.88 244 LEU A N 1
ATOM 1769 C CA . LEU A 1 244 ? 12.287 5.082 11.173 1.00 85.88 244 LEU A CA 1
ATOM 1770 C C . LEU A 1 244 ? 11.002 5.520 11.877 1.00 85.88 244 LEU A C 1
ATOM 1772 O O . LEU A 1 244 ? 10.506 6.620 11.543 1.00 85.88 244 LEU A O 1
#

pLDDT: mean 80.22, std 25.27, range [26.98, 98.88]

Radius of gyration: 31.38 Å; chains: 1; bounding box: 61×100×68 Å